Protein 2Z4S (pdb70)

B-factor: mean 66.73, std 17.97, range [21.77, 168.43]

Sequence (240 aa):
TPLNPDYTFENFVVGPGNSFAYHAALEVAKHPGRYNPLFIYGGVGLGKTHLLQSIGNYVVQNEPDLRVMYITSEKFLNDLVDSMKEGKLNEFREKYRKKVDILLIDDVQFLIGKTGVQTELFHTFNELHDSGKQIVICSDREPQKLSEFQDRLVSRFQMGLVAKLEPPDEETRKSIARKMLEIEHGELPEEVLNFVAENVDDNLRRLRGAIIKLLVYKETTGKEVDLKEAILLLKDFIKP

Organism: Thermotoga maritima (strain ATCC 43589 / DSM 3109 / JCM 10099 / NBRC 100826 / MSB8) (NCBI:txid243274)

CATH classification: 3.40.50.300 (+1 more: 1.10.8.60)

Foldseek 3Di:
DPFDPCLALVLDQDDPQCNVVSVVLVVCLVPVLPWAEAEEAAAPFFCQSSSLSNSVVSNCVVVVVFAAEEEELVVLVVVVVCCVVVVNVPVVLCVLAVRHQEYEYEANLVCAVVVVSLVVVLVSSVRSNVVSRYYYYYHNDQLVPRHRHDVSSSVSNPRTHYHYGYFHDLVSLLVSLVSLCVVVVHDADPVQSSVLSPQLRDHVVVSSVLVVQLSVVVVVVVDHADNVRSCVSCVVRRPD

Solvent-accessible surface area: 12119 Å² total; per-residue (Å²): 118,126,20,52,106,47,61,24,8,126,32,22,34,62,10,116,18,13,34,126,0,38,96,4,0,30,65,0,2,106,68,40,28,138,78,17,0,0,0,0,37,5,36,94,15,16,13,14,45,34,0,0,13,0,0,0,35,53,0,61,152,74,69,102,138,63,125,14,35,47,14,44,0,73,97,2,31,71,29,22,80,67,7,158,170,128,52,63,53,97,123,8,100,79,70,0,22,145,113,1,26,1,2,0,0,2,56,0,38,77,0,56,32,94,73,56,10,0,51,14,3,22,82,0,2,39,87,2,60,132,70,50,43,1,0,0,0,0,0,56,118,63,4,112,116,12,64,120,22,35,122,94,0,12,49,55,1,77,79,28,49,52,1,98,2,86,83,25,71,71,136,11,23,29,35,18,0,123,51,25,17,98,45,53,166,28,104,14,25,146,106,1,16,53,47,0,0,67,52,1,84,69,16,35,149,49,0,106,22,0,0,47,76,0,28,93,54,44,131,120,42,76,106,62,1,68,75,167,36,0,63,114,39,0,121,105,36,61,183,114

Structure (mmCIF, N/CA/C/O backbone):
data_2Z4S
#
_entry.id   2Z4S
#
_cell.length_a   221.817
_cell.length_b   221.817
_cell.length_c   55.602
_cell.angle_alpha   90.00
_cell.angle_beta   90.00
_cell.angle_gamma   120.00
#
_symmetry.space_group_name_H-M   'H 3 2'
#
loop_
_entity.id
_entity.type
_entity.pdbx_description
1 polymer 'Chromosomal replication initiator protein dnaA'
2 non-polymer 'MAGNESIUM ION'
3 non-polymer "ADENOSINE-5'-DIPHOSPHATE"
#
loop_
_atom_site.group_PDB
_atom_site.id
_atom_site.type_symbol
_atom_site.label_atom_id
_atom_site.label_alt_id
_atom_site.label_comp_id
_atom_site.label_asym_id
_atom_site.label_entity_id
_atom_site.label_seq_id
_atom_site.pdbx_PDB_ins_code
_atom_site.Cartn_x
_atom_site.Cartn_y
_atom_site.Cartn_z
_atom_site.occupancy
_atom_site.B_iso_or_equiv
_atom_site.auth_seq_id
_atom_site.auth_comp_id
_atom_site.auth_asym_id
_atom_site.auth_atom_id
_atom_site.pdbx_PDB_model_num
ATOM 1 N N . THR A 1 96 ? -37.907 -21.192 37.133 1.00 168.43 96 THR A N 1
ATOM 2 C CA . THR A 1 96 ? -38.959 -20.956 36.092 1.00 167.78 96 THR A CA 1
ATOM 3 C C . THR A 1 96 ? -38.814 -19.553 35.464 1.00 166.72 96 THR A C 1
ATOM 4 O O . THR A 1 96 ? -39.497 -18.599 35.870 1.00 167.63 96 THR A O 1
ATOM 8 N N . PRO A 1 97 ? -37.903 -19.402 34.480 1.00 99.91 97 PRO A N 1
ATOM 9 C CA . PRO A 1 97 ? -37.741 -18.085 33.857 1.00 96.18 97 PRO A CA 1
ATOM 10 C C . PRO A 1 97 ? -38.470 -18.012 32.511 1.00 93.07 97 PRO A C 1
ATOM 11 O O . PRO A 1 97 ? -37.835 -17.844 31.470 1.00 93.69 97 PRO A O 1
ATOM 15 N N . LEU A 1 98 ? -39.795 -18.149 32.530 1.00 60.83 98 LEU A N 1
ATOM 16 C CA . LEU A 1 98 ? -40.583 -18.092 31.299 1.00 56.35 98 LEU A CA 1
ATOM 17 C C . LEU A 1 98 ? -40.732 -16.649 30.837 1.00 55.11 98 LEU A C 1
ATOM 18 O O . LEU A 1 98 ? -40.669 -15.728 31.644 1.00 54.80 98 LEU A O 1
ATOM 23 N N . ASN A 1 99 ? -40.932 -16.449 29.540 1.00 62.02 99 ASN A N 1
ATOM 24 C CA . ASN A 1 99 ? -41.085 -15.097 29.002 1.00 62.12 99 ASN A CA 1
ATOM 25 C C . ASN A 1 99 ? -42.534 -14.599 29.050 1.00 61.92 99 ASN A C 1
ATOM 26 O O . ASN A 1 99 ? -43.417 -15.137 28.377 1.00 61.14 99 ASN A O 1
ATOM 31 N N . PRO A 1 100 ? -42.786 -13.545 29.840 1.00 71.75 100 PRO A N 1
ATOM 32 C CA . PRO A 1 100 ? -44.100 -12.916 30.029 1.00 70.64 100 PRO A CA 1
ATOM 33 C C . PRO A 1 100 ? -44.884 -12.665 28.738 1.00 69.63 100 PRO A C 1
ATOM 34 O O . PRO A 1 100 ? -46.106 -12.780 28.724 1.00 70.28 100 PRO A O 1
ATOM 38 N N . ASP A 1 101 ? -44.196 -12.320 27.657 1.00 54.33 101 ASP A N 1
ATOM 39 C CA . ASP A 1 101 ? -44.892 -12.079 26.405 1.00 53.24 101 ASP A CA 1
ATOM 40 C C . ASP A 1 101 ? -45.549 -13.341 25.870 1.00 52.36 101 ASP A C 1
ATOM 41 O O . ASP A 1 101 ? -46.655 -13.297 25.344 1.00 51.63 101 ASP A O 1
ATOM 46 N N . TYR A 1 102 ? -44.855 -14.467 26.003 1.00 56.43 102 TYR A N 1
ATOM 47 C C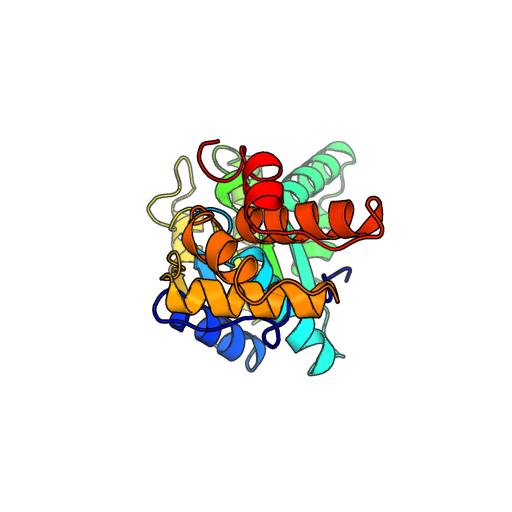A . TYR A 1 102 ? -45.357 -15.748 25.522 1.00 54.31 102 TYR A CA 1
ATOM 48 C C . TYR A 1 102 ? -46.523 -16.289 26.323 1.00 53.95 102 TYR A C 1
ATOM 49 O O . TYR A 1 102 ? -46.359 -17.120 27.214 1.00 54.56 102 TYR A O 1
ATOM 58 N N . THR A 1 103 ? -47.712 -15.803 26.005 1.00 46.73 103 THR A N 1
ATOM 59 C CA . THR A 1 103 ? -48.913 -16.254 26.678 1.00 45.95 103 THR A CA 1
ATOM 60 C C . THR A 1 103 ? -49.927 -16.498 25.584 1.00 46.61 103 THR A C 1
ATOM 61 O O . THR A 1 103 ? -49.736 -16.046 24.455 1.00 45.31 103 THR A O 1
ATOM 65 N N . PHE A 1 104 ? -50.990 -17.227 25.908 1.00 55.66 104 PHE A N 1
ATOM 66 C CA . PHE A 1 104 ? -52.030 -17.493 24.926 1.00 57.03 104 PHE A CA 1
ATOM 67 C C . PHE A 1 104 ? -52.696 -16.161 24.561 1.00 57.40 104 PHE A C 1
ATOM 68 O O . PHE A 1 104 ? -53.083 -15.928 23.407 1.00 55.71 104 PHE A O 1
ATOM 76 N N . GLU A 1 105 ? -52.807 -15.284 25.553 1.00 60.22 105 GLU A N 1
ATOM 77 C CA . GLU A 1 105 ? -53.417 -13.984 25.344 1.00 61.36 105 GLU A CA 1
ATOM 78 C C . GLU A 1 105 ? -52.712 -13.139 24.282 1.00 60.42 105 GLU A C 1
ATOM 79 O O . GLU A 1 105 ? -53.354 -12.333 23.613 1.00 61.59 105 GLU A O 1
ATOM 85 N N . ASN A 1 106 ? -51.402 -13.300 24.117 1.00 48.58 106 ASN A N 1
ATOM 86 C CA . ASN A 1 106 ? -50.712 -12.511 23.106 1.00 45.73 106 ASN A CA 1
ATOM 87 C C . ASN A 1 106 ? -50.572 -13.287 21.818 1.00 44.07 106 ASN A C 1
ATOM 88 O O . ASN A 1 106 ? -49.801 -12.916 20.930 1.00 42.90 106 ASN A O 1
ATOM 93 N N . PHE A 1 107 ? -51.333 -14.368 21.713 1.00 44.71 107 PHE A N 1
ATOM 94 C CA . PHE A 1 107 ? -51.272 -15.187 20.523 1.00 43.93 107 PHE A CA 1
ATOM 95 C C . PHE A 1 107 ? -52.516 -14.976 19.689 1.00 43.66 107 PHE A C 1
ATOM 96 O O . PHE A 1 107 ? -53.621 -15.319 20.087 1.00 43.19 107 PHE A O 1
ATOM 104 N N . VAL A 1 108 ? -52.311 -14.385 18.527 1.00 54.21 108 VAL A N 1
ATOM 105 C CA . VAL A 1 108 ? -53.371 -14.120 17.576 1.00 54.42 108 VAL A CA 1
ATOM 106 C C . VAL A 1 108 ? -53.633 -15.406 16.788 1.00 55.13 108 VAL A C 1
ATOM 107 O O . VAL A 1 108 ? -52.715 -15.969 16.188 1.00 55.24 108 VAL A O 1
ATOM 111 N N . VAL A 1 109 ? -54.878 -15.873 16.785 1.00 49.83 109 VAL A N 1
ATOM 112 C CA . VAL A 1 109 ? -55.214 -17.091 16.052 1.00 49.37 109 VAL A CA 1
ATOM 113 C C . VAL A 1 109 ? -55.572 -16.826 14.589 1.00 50.11 109 VAL A C 1
ATOM 114 O O . VAL A 1 109 ? -55.990 -15.732 14.226 1.00 50.14 109 VAL A O 1
ATOM 118 N N . GLY A 1 110 ? -55.385 -17.840 13.755 1.00 51.37 110 GLY A N 1
ATOM 119 C CA . GLY A 1 110 ? -55.671 -17.717 12.341 1.00 52.40 110 GLY A CA 1
ATOM 120 C C . GLY A 1 110 ? -55.691 -19.097 11.721 1.00 54.28 110 GLY A C 1
ATOM 121 O O . GLY A 1 110 ? -55.255 -20.064 12.349 1.00 54.27 110 GLY A O 1
ATOM 122 N N . PRO A 1 111 ? -56.179 -19.229 10.484 1.00 65.39 111 PRO A N 1
ATOM 123 C CA . PRO A 1 111 ? -56.226 -20.548 9.844 1.00 66.11 111 PRO A CA 1
ATOM 124 C C . PRO A 1 111 ? -54.940 -21.367 9.969 1.00 66.45 111 PRO A C 1
ATOM 125 O O . PRO A 1 111 ? -54.986 -22.571 10.231 1.00 67.54 111 PRO A O 1
ATOM 129 N N . GLY A 1 112 ? -53.798 -20.703 9.811 1.00 59.24 112 GLY A N 1
ATOM 130 C CA . GLY A 1 112 ? -52.519 -21.387 9.874 1.00 58.18 112 GLY A CA 1
ATOM 131 C C . GLY A 1 112 ? -51.953 -21.793 11.226 1.00 57.83 112 GLY A C 1
ATOM 132 O O . GLY A 1 112 ? -50.997 -22.563 11.269 1.00 57.30 112 GLY A O 1
ATOM 133 N N . ASN A 1 113 ? -52.501 -21.294 12.330 1.00 49.48 113 ASN A N 1
ATOM 134 C CA . ASN A 1 113 ? -51.962 -21.679 13.625 1.00 48.66 113 ASN A CA 1
ATOM 135 C C . ASN A 1 113 ? -53.020 -21.984 14.663 1.00 49.00 113 ASN A C 1
ATOM 136 O O . ASN A 1 113 ? -52.707 -22.112 15.838 1.00 49.54 113 ASN A O 1
ATOM 141 N N . SER A 1 114 ? -54.273 -22.099 14.237 1.00 55.37 114 SER A N 1
ATOM 142 C CA . SER A 1 114 ? -55.364 -22.380 15.164 1.00 53.91 114 SER A CA 1
ATOM 143 C C . SER A 1 114 ? -55.275 -23.735 15.863 1.00 52.01 114 SER A C 1
ATOM 144 O O . SER A 1 114 ? -55.273 -23.804 17.094 1.00 50.30 114 SER A O 1
ATOM 147 N N . PHE A 1 115 ? -55.203 -24.814 15.092 1.00 47.09 115 PHE A N 1
ATOM 148 C CA . PHE A 1 115 ? -55.153 -26.120 15.717 1.00 47.30 115 PHE A CA 1
ATOM 149 C C . PHE A 1 115 ? -54.024 -26.209 16.712 1.00 48.50 115 PHE A C 1
ATOM 150 O O . PHE A 1 115 ? -54.207 -26.721 17.823 1.00 48.36 115 PHE A O 1
ATOM 158 N N . ALA A 1 116 ? -52.856 -25.707 16.318 1.00 49.08 116 ALA A N 1
ATOM 159 C CA . ALA A 1 116 ? -51.699 -25.718 17.200 1.00 48.84 116 ALA A CA 1
ATOM 160 C C . ALA A 1 116 ? -52.078 -24.997 18.492 1.00 49.19 116 ALA A C 1
ATOM 161 O O . ALA A 1 116 ? -51.909 -25.518 19.602 1.00 48.91 116 ALA A O 1
ATOM 163 N N . TYR A 1 117 ? -52.614 -23.795 18.328 1.00 53.61 117 TYR A N 1
ATOM 164 C CA . TYR A 1 117 ? -53.041 -22.966 19.447 1.00 54.23 117 TYR A CA 1
ATOM 165 C C . TYR A 1 117 ? -53.967 -23.710 20.417 1.00 55.75 117 TYR A C 1
ATOM 166 O O . TYR A 1 117 ? -53.778 -23.662 21.634 1.00 55.73 117 TYR A O 1
ATOM 175 N N . HIS A 1 118 ? -54.968 -24.397 19.876 1.00 56.91 118 HIS A N 1
ATOM 176 C CA . HIS A 1 118 ? -55.915 -25.106 20.720 1.00 57.87 118 HIS A CA 1
ATOM 177 C C . HIS A 1 118 ? -55.313 -26.322 21.385 1.00 57.88 118 HIS A C 1
ATOM 178 O O . HIS A 1 118 ? -55.616 -26.610 22.549 1.00 57.86 118 HIS A O 1
ATOM 185 N N . ALA A 1 119 ? -54.465 -27.037 20.650 1.00 52.17 119 ALA A N 1
ATOM 186 C CA . ALA A 1 119 ? -53.808 -28.212 21.203 1.00 51.24 119 ALA A CA 1
ATOM 187 C C . ALA A 1 119 ? -53.078 -27.745 22.451 1.00 50.79 119 ALA A C 1
ATOM 188 O O . ALA A 1 119 ? -53.243 -28.295 23.543 1.00 49.86 119 ALA A O 1
ATOM 190 N N . ALA A 1 120 ? -52.288 -26.695 22.274 1.00 52.94 120 ALA A N 1
ATOM 191 C CA . ALA A 1 120 ? -51.518 -26.112 23.356 1.00 53.27 120 ALA A CA 1
ATOM 192 C C . ALA A 1 120 ? -52.392 -25.701 24.549 1.00 52.99 120 ALA A C 1
ATOM 193 O O . ALA A 1 120 ? -52.095 -26.045 25.698 1.00 51.70 120 ALA A O 1
ATOM 195 N N . LEU A 1 121 ? -53.474 -24.973 24.264 1.00 51.14 121 LEU A N 1
ATOM 196 C CA . LEU A 1 121 ? -54.392 -24.495 25.305 1.00 50.11 121 LEU A CA 1
ATOM 197 C C . LEU A 1 121 ? -55.087 -25.664 25.975 1.00 50.45 121 LEU A C 1
ATOM 198 O O . LEU A 1 121 ? -55.228 -25.696 27.196 1.00 49.03 121 LEU A O 1
ATOM 203 N N . GLU A 1 122 ? -55.508 -26.629 25.165 1.00 51.42 122 GLU A N 1
ATOM 204 C CA . GLU A 1 122 ? -56.177 -27.807 25.684 1.00 52.55 122 GLU A CA 1
ATOM 205 C C . GLU A 1 122 ? -55.239 -28.543 26.646 1.00 52.45 122 GLU A C 1
ATOM 206 O O . GLU A 1 122 ? -55.619 -28.878 27.778 1.00 51.22 122 GLU A O 1
ATOM 212 N N . VAL A 1 123 ? -54.008 -28.776 26.196 1.00 54.37 123 VAL A N 1
ATOM 213 C CA . VAL A 1 123 ? -53.011 -29.463 27.015 1.00 53.93 123 VAL A CA 1
ATOM 214 C C . VAL A 1 123 ? -52.685 -28.685 28.288 1.00 55.08 123 VAL A C 1
ATOM 215 O O . VAL A 1 123 ? -52.450 -29.280 29.340 1.00 54.93 123 VAL A O 1
ATOM 219 N N . ALA A 1 124 ? -52.681 -27.358 28.194 1.00 44.36 124 ALA A N 1
ATOM 220 C CA . ALA A 1 124 ? -52.372 -26.519 29.345 1.00 46.74 124 ALA A CA 1
ATOM 221 C C . ALA A 1 124 ? -53.483 -26.537 30.371 1.00 48.59 124 ALA A C 1
ATOM 222 O O . ALA A 1 124 ? -53.250 -26.315 31.554 1.00 48.81 124 ALA A O 1
ATOM 224 N N . LYS A 1 125 ? -54.698 -26.795 29.911 1.00 64.40 125 LYS A N 1
ATOM 225 C CA . LYS A 1 125 ? -55.846 -26.838 30.802 1.00 67.84 125 LYS A CA 1
ATOM 226 C C . LYS A 1 125 ? -55.971 -28.216 31.435 1.00 68.71 125 LYS A C 1
ATOM 227 O O . LYS A 1 125 ? -56.504 -28.369 32.536 1.00 68.89 125 LYS A O 1
ATOM 233 N N . HIS A 1 126 ? -55.462 -29.218 30.730 1.00 78.93 126 HIS A N 1
ATOM 234 C CA . HIS A 1 126 ? -55.496 -30.587 31.220 1.00 79.35 126 HIS A CA 1
ATOM 235 C C . HIS A 1 126 ? -54.118 -31.236 31.107 1.00 78.50 126 HIS A C 1
ATOM 236 O O . HIS A 1 126 ? -53.913 -32.147 30.298 1.00 79.20 126 HIS A O 1
ATOM 243 N N . PRO A 1 127 ? -53.147 -30.767 31.905 1.00 62.41 127 PRO A N 1
ATOM 244 C CA . PRO A 1 127 ? -51.831 -31.394 31.796 1.00 60.94 127 PRO A CA 1
ATOM 245 C C . PRO A 1 127 ? -51.932 -32.891 32.107 1.00 59.66 127 PRO A C 1
ATOM 246 O O . PRO A 1 127 ? -52.371 -33.295 33.184 1.00 58.72 127 PRO A O 1
ATOM 250 N N . GLY A 1 128 ? -51.557 -33.713 31.138 1.00 54.29 128 GLY A N 1
ATOM 251 C CA . GLY A 1 128 ? -51.627 -35.144 31.349 1.00 53.57 128 GLY A CA 1
ATOM 252 C C . GLY A 1 128 ? -52.619 -35.864 30.460 1.00 52.67 128 GLY A C 1
ATOM 253 O O . GLY A 1 128 ? -52.379 -37.003 30.069 1.00 52.29 128 GLY A O 1
ATOM 254 N N . ARG A 1 129 ? -53.728 -35.207 30.135 1.00 65.18 129 ARG A N 1
ATOM 255 C CA . ARG A 1 129 ? -54.759 -35.808 29.291 1.00 63.89 129 ARG A CA 1
ATOM 256 C C . ARG A 1 129 ? -54.283 -36.175 27.888 1.00 63.47 129 ARG A C 1
ATOM 257 O O . ARG A 1 129 ? -54.864 -37.046 27.246 1.00 64.58 129 ARG A O 1
ATOM 265 N N . TYR A 1 130 ? -53.241 -35.513 27.401 1.00 54.54 130 TYR A N 1
ATOM 266 C CA . TYR A 1 130 ? -52.734 -35.831 26.076 1.00 55.19 130 TYR A CA 1
ATOM 267 C C . TYR A 1 130 ? -51.215 -35.770 26.090 1.00 56.55 130 TYR A C 1
ATOM 268 O O . TYR A 1 130 ? -50.629 -34.733 25.777 1.00 58.49 130 TYR A O 1
ATOM 277 N N . ASN A 1 131 ? -50.579 -36.884 26.447 1.00 51.63 131 ASN A N 1
ATOM 278 C CA . ASN A 1 131 ? -49.126 -36.935 26.515 1.00 51.70 131 ASN A CA 1
ATOM 279 C C . ASN A 1 131 ? -48.490 -37.748 25.406 1.00 51.72 131 ASN A C 1
ATOM 280 O O . ASN A 1 131 ? -48.750 -38.935 25.269 1.00 53.64 131 ASN A O 1
ATOM 285 N N . PRO A 1 132 ? -47.612 -37.129 24.617 1.00 52.93 132 PRO A N 1
ATOM 286 C CA . PRO A 1 132 ? -47.207 -35.733 24.730 1.00 52.91 132 PRO A CA 1
ATOM 287 C C . PRO A 1 132 ? -47.777 -34.885 23.591 1.00 53.52 132 PRO A C 1
ATOM 288 O O . PRO A 1 132 ? -48.523 -35.360 22.738 1.00 53.45 132 PRO A O 1
ATOM 292 N N . LEU A 1 133 ? -47.396 -33.619 23.583 1.00 66.83 133 LEU A N 1
ATOM 293 C CA . LEU A 1 133 ? -47.812 -32.704 22.537 1.00 65.89 133 LEU A CA 1
ATOM 294 C C . LEU A 1 133 ? -46.540 -32.440 21.748 1.00 64.86 133 LEU A C 1
ATOM 295 O O . LEU A 1 133 ? -45.490 -32.154 22.330 1.00 63.85 133 LEU A O 1
ATOM 300 N N . PHE A 1 134 ? -46.625 -32.558 20.431 1.00 58.01 134 PHE A N 1
ATOM 301 C CA . PHE A 1 134 ? -45.467 -32.325 19.591 1.00 56.63 134 PHE A CA 1
ATOM 302 C C . PHE A 1 134 ? -45.821 -31.300 18.549 1.00 56.30 134 PHE A C 1
ATOM 303 O O . PHE A 1 134 ? -46.422 -31.629 17.539 1.00 56.94 134 PHE A O 1
ATOM 311 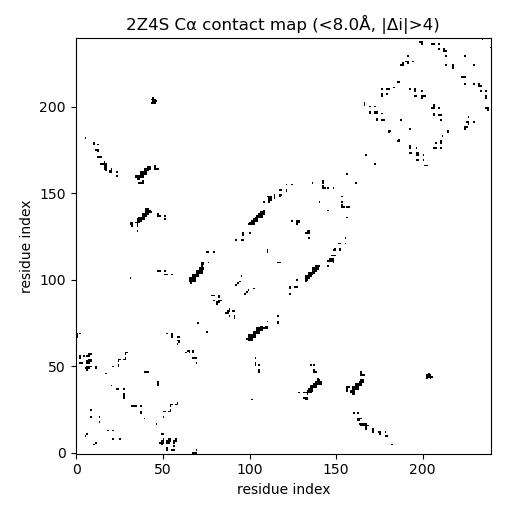N N . ILE A 1 135 ? -45.445 -30.054 18.803 1.00 51.29 135 ILE A N 1
ATOM 312 C CA . ILE A 1 135 ? -45.715 -28.971 17.878 1.00 50.60 135 ILE A CA 1
ATOM 313 C C . ILE A 1 135 ? -44.530 -28.798 16.937 1.00 49.43 135 ILE A C 1
ATOM 314 O O . ILE A 1 135 ? -43.385 -28.902 17.354 1.00 50.66 135 ILE A O 1
ATOM 319 N N . TYR A 1 136 ? -44.795 -28.531 15.669 1.00 51.36 136 TYR A N 1
ATOM 320 C CA . TYR A 1 136 ? -43.704 -28.352 14.723 1.00 50.49 136 TYR A CA 1
ATOM 321 C C . TYR A 1 136 ? -44.077 -27.360 13.622 1.00 49.85 136 TYR A C 1
ATOM 322 O O . TYR A 1 136 ? -45.252 -27.224 13.268 1.00 49.96 136 TYR A O 1
ATOM 331 N N . GLY A 1 137 ? -43.068 -26.679 13.086 1.00 39.50 137 GLY A N 1
ATOM 332 C CA . GLY A 1 137 ? -43.284 -25.715 12.026 1.00 36.05 137 GLY A CA 1
ATOM 333 C C . GLY A 1 137 ? -42.003 -24.955 11.757 1.00 35.60 137 GLY A C 1
ATOM 334 O O . GLY A 1 137 ? -41.079 -24.994 12.574 1.00 34.70 137 GLY A O 1
ATOM 335 N N . GLY A 1 138 ? -41.950 -24.260 10.622 1.00 33.60 138 GLY A N 1
ATOM 336 C CA . GLY A 1 138 ? -40.767 -23.502 10.250 1.00 32.96 138 GLY A CA 1
ATOM 337 C C . GLY A 1 138 ? -40.353 -22.473 11.277 1.00 33.95 138 GLY A C 1
ATOM 338 O O . GLY A 1 138 ? -40.927 -22.392 12.352 1.00 34.12 138 GLY A O 1
ATOM 339 N N . VAL A 1 139 ? -39.348 -21.673 10.952 1.00 45.45 139 VAL A N 1
ATOM 340 C CA . VAL A 1 139 ? -38.874 -20.652 11.890 1.00 45.00 139 VAL A CA 1
ATOM 341 C C . VAL A 1 139 ? -39.880 -19.519 12.063 1.00 46.99 139 VAL A C 1
ATOM 342 O O . VAL A 1 139 ? -40.677 -19.221 11.160 1.00 46.11 139 VAL A O 1
ATOM 346 N N . GLY A 1 140 ? -39.823 -18.894 13.233 1.00 51.30 140 GLY A N 1
ATOM 347 C CA . GLY A 1 140 ? -40.719 -17.803 13.536 1.00 53.21 140 GLY A CA 1
ATOM 348 C C . GLY A 1 140 ? -42.171 -18.062 13.179 1.00 54.04 140 GLY A C 1
ATOM 349 O O . GLY A 1 140 ? -42.721 -17.366 12.332 1.00 56.13 140 GLY A O 1
ATOM 350 N N . LEU A 1 141 ? -42.798 -19.050 13.809 1.00 40.04 141 LEU A N 1
ATOM 351 C CA . LEU A 1 141 ? -44.185 -19.329 13.523 1.00 38.73 141 LEU A CA 1
ATOM 352 C C . LEU A 1 141 ? -44.977 -19.603 14.778 1.00 39.62 141 LEU A C 1
ATOM 353 O O . LEU A 1 141 ? -46.119 -20.050 14.702 1.00 40.99 141 LEU A O 1
ATOM 358 N N . GLY A 1 142 ? -44.378 -19.370 15.935 1.00 44.05 142 GLY A N 1
ATOM 359 C CA . GLY A 1 142 ? -45.119 -19.582 17.163 1.00 45.64 142 GLY A CA 1
ATOM 360 C C . GLY A 1 142 ? -44.737 -20.724 18.085 1.00 46.41 142 GLY A C 1
ATOM 361 O O . GLY A 1 142 ? -45.270 -20.815 19.197 1.00 46.83 142 GLY A O 1
ATOM 362 N N . LYS A 1 143 ? -43.815 -21.583 17.652 1.00 43.62 143 LYS A N 1
ATOM 363 C CA . LYS A 1 143 ? -43.391 -22.726 18.463 1.00 42.38 143 LYS A CA 1
ATOM 364 C C . LYS A 1 143 ? -42.945 -22.359 19.880 1.00 42.61 143 LYS A C 1
ATOM 365 O O . LYS A 1 143 ? -43.493 -22.855 20.861 1.00 40.66 143 LYS A O 1
ATOM 371 N N . THR A 1 144 ? -41.951 -21.494 20.000 1.00 53.61 144 THR A N 1
ATOM 372 C CA . THR A 1 144 ? -41.487 -21.133 21.332 1.00 55.31 144 THR A CA 1
AT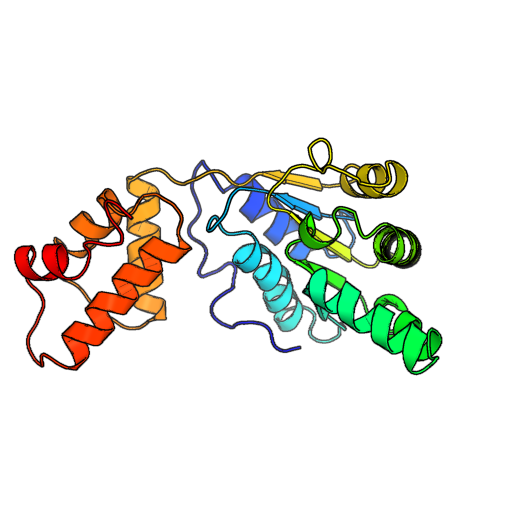OM 373 C C . THR A 1 144 ? -42.599 -20.462 22.113 1.00 56.84 144 THR A C 1
ATOM 374 O O . THR A 1 144 ? -42.858 -20.787 23.271 1.00 56.40 144 THR A O 1
ATOM 378 N N . HIS A 1 145 ? -43.257 -19.521 21.451 1.00 53.76 145 HIS A N 1
ATOM 379 C CA . HIS A 1 145 ? -44.318 -18.762 22.064 1.00 54.43 145 HIS A CA 1
ATOM 380 C C . HIS A 1 145 ? -45.452 -19.640 22.563 1.00 53.69 145 HIS A C 1
ATO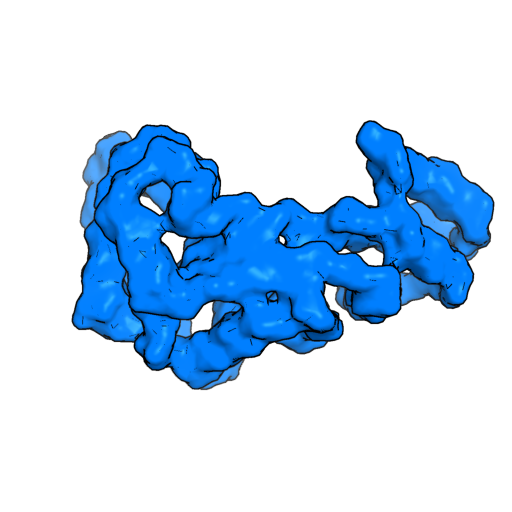M 381 O O . HIS A 1 145 ? -45.948 -19.452 23.674 1.00 54.22 145 HIS A O 1
ATOM 388 N N . LEU A 1 146 ? -45.857 -20.603 21.749 1.00 40.18 146 LEU A N 1
ATOM 389 C CA . LEU A 1 146 ? -46.941 -21.498 22.125 1.00 39.19 146 LEU A CA 1
ATOM 390 C C . LEU A 1 146 ? -46.488 -22.368 23.293 1.00 38.93 146 LEU A C 1
ATOM 391 O O . LEU A 1 146 ? -47.184 -22.520 24.292 1.00 37.95 146 LEU A O 1
ATOM 396 N N . LEU A 1 147 ? -45.292 -22.920 23.165 1.00 49.10 147 LEU A N 1
ATOM 397 C CA . LEU A 1 147 ? -44.728 -23.789 24.182 1.00 48.73 147 LEU A CA 1
ATOM 398 C C . LEU A 1 147 ? -44.645 -23.125 25.555 1.00 49.34 147 LEU A C 1
ATOM 399 O O . LEU A 1 147 ? -45.001 -23.728 26.565 1.00 49.22 147 LEU A O 1
ATOM 404 N N . GLN A 1 148 ? -44.184 -21.884 25.603 1.00 50.75 148 GLN A N 1
ATOM 405 C CA . GLN A 1 148 ? -44.075 -21.206 26.887 1.00 52.35 148 GLN A CA 1
ATOM 406 C C . GLN A 1 148 ? -45.425 -20.755 27.427 1.00 53.04 148 GLN A C 1
ATOM 407 O O . GLN A 1 148 ? -45.589 -20.578 28.634 1.00 54.11 148 GLN A O 1
ATOM 413 N N . SER A 1 149 ? -46.401 -20.580 26.546 1.00 54.73 149 SER A N 1
ATOM 414 C CA . SER A 1 149 ? -47.714 -20.184 27.020 1.00 55.00 149 SER A CA 1
ATOM 415 C C . SER A 1 149 ? -48.196 -21.322 27.914 1.00 54.84 149 SER A C 1
ATOM 416 O O . SER A 1 149 ? -48.608 -21.090 29.051 1.00 54.98 149 SER A O 1
ATOM 419 N N . ILE A 1 150 ? -48.121 -22.555 27.411 1.00 50.46 150 ILE A N 1
ATOM 420 C CA . ILE A 1 150 ? -48.515 -23.719 28.206 1.00 49.16 150 ILE A CA 1
ATOM 421 C C . ILE A 1 150 ? -47.852 -23.550 29.574 1.00 50.72 150 ILE A C 1
ATOM 422 O O . ILE A 1 150 ? -48.468 -23.773 30.611 1.00 51.21 150 ILE A O 1
ATOM 427 N N . GLY A 1 151 ? -46.588 -23.140 29.557 1.00 48.97 151 GLY A N 1
ATOM 428 C CA . GLY A 1 151 ? -45.855 -22.951 30.789 1.00 49.46 151 GLY A CA 1
ATOM 429 C C . GLY A 1 151 ? -46.540 -21.934 31.660 1.00 50.29 151 GLY A C 1
ATOM 430 O O . GLY A 1 151 ? -47.047 -22.257 32.731 1.00 50.61 151 GLY A O 1
ATOM 431 N N . ASN A 1 152 ? -46.576 -20.700 31.181 1.00 55.39 152 ASN A N 1
ATOM 432 C CA . ASN A 1 152 ? -47.195 -19.612 31.930 1.00 56.97 152 ASN A CA 1
ATOM 433 C C . ASN A 1 152 ? -48.623 -19.870 32.371 1.00 56.94 152 ASN A C 1
ATOM 434 O O . ASN A 1 152 ? -48.994 -19.581 33.508 1.00 57.10 152 ASN A O 1
ATOM 439 N N . TYR A 1 153 ? -49.428 -20.409 31.470 1.00 51.58 153 TYR A N 1
ATOM 440 C CA . TYR A 1 153 ? -50.803 -20.685 31.801 1.00 52.62 153 TYR A CA 1
ATOM 441 C C . TYR A 1 153 ? -50.871 -21.628 32.975 1.00 53.52 153 TYR A C 1
ATOM 442 O O . TYR A 1 153 ? -51.701 -21.449 33.854 1.00 54.73 153 TYR A O 1
ATOM 451 N N . VAL A 1 154 ? -50.000 -22.632 32.995 1.00 53.23 154 VAL A N 1
ATOM 452 C CA . VAL A 1 154 ? -50.032 -23.605 34.078 1.00 53.68 154 VAL A CA 1
ATOM 453 C C . VAL A 1 154 ? -49.495 -23.044 35.358 1.00 54.46 154 VAL A C 1
ATOM 454 O O . VAL A 1 154 ? -49.869 -23.496 36.430 1.00 54.04 154 VAL A O 1
ATOM 458 N N . VAL A 1 155 ? -48.618 -22.056 35.249 1.00 59.00 155 VAL A N 1
ATOM 459 C CA . VAL A 1 155 ? -48.044 -21.442 36.439 1.00 62.15 155 VAL A CA 1
ATOM 460 C C . VAL A 1 155 ? -49.097 -20.622 37.172 1.00 65.11 155 VAL A C 1
ATOM 461 O O . VAL A 1 155 ? -49.102 -20.544 38.402 1.00 66.08 155 VAL A O 1
ATOM 465 N N . GLN A 1 156 ? -50.005 -20.025 36.412 1.00 69.38 156 GLN A N 1
ATOM 466 C CA . GLN A 1 156 ? -51.048 -19.212 37.008 1.00 72.27 156 GLN A CA 1
ATOM 467 C C . GLN A 1 156 ? -52.255 -20.008 37.508 1.00 73.06 156 GLN A C 1
ATOM 468 O O . GLN A 1 156 ? -52.936 -19.580 38.434 1.00 73.90 156 GLN A O 1
ATOM 474 N N . ASN A 1 157 ? -52.528 -21.166 36.920 1.00 73.14 157 ASN A N 1
ATOM 475 C CA . ASN A 1 157 ? -53.687 -21.937 37.349 1.00 74.16 157 ASN A CA 1
ATOM 476 C C . ASN A 1 157 ? -53.344 -23.133 38.210 1.00 75.12 157 ASN A C 1
ATOM 477 O O . ASN A 1 157 ? -54.191 -23.652 38.929 1.00 75.68 157 ASN A O 1
ATOM 482 N N . GLU A 1 158 ? -52.099 -23.572 38.141 1.00 105.18 158 GLU A N 1
ATOM 483 C CA . GLU A 1 158 ? -51.660 -24.716 38.929 1.00 105.94 158 GLU A CA 1
ATOM 484 C C . GLU A 1 158 ? -50.373 -24.325 39.631 1.00 107.05 158 GLU A C 1
ATOM 485 O O . GLU A 1 158 ? -49.392 -25.063 39.590 1.00 108.96 158 GLU A O 1
ATOM 491 N N . PRO A 1 159 ? -50.354 -23.152 40.281 1.00 79.40 159 PRO A N 1
ATOM 492 C CA . PRO A 1 159 ? -49.135 -22.726 40.970 1.00 78.92 159 PRO A CA 1
ATOM 493 C C . PRO A 1 159 ? -48.470 -23.859 41.752 1.00 78.76 159 PRO A C 1
ATOM 494 O O . PRO A 1 159 ? -47.260 -23.852 41.953 1.00 78.74 159 PRO A O 1
ATOM 498 N N . ASP A 1 160 ? -49.260 -24.838 42.185 1.00 87.06 160 ASP A N 1
ATOM 499 C CA . ASP A 1 160 ? -48.707 -25.973 42.914 1.00 86.64 160 ASP A CA 1
ATOM 500 C C . ASP A 1 160 ? -48.148 -27.031 41.955 1.00 85.36 160 ASP A C 1
ATOM 501 O O . ASP A 1 160 ? -48.465 -28.216 42.068 1.00 85.31 160 ASP A O 1
ATOM 506 N N . LEU A 1 161 ? -47.321 -26.599 41.008 1.00 73.78 161 LEU A N 1
ATOM 507 C CA . LEU A 1 161 ? -46.725 -27.522 40.051 1.00 72.39 161 LEU A CA 1
ATOM 508 C C . LEU A 1 161 ? -45.353 -27.088 39.590 1.00 72.09 161 LEU A C 1
ATOM 509 O O . LEU A 1 161 ? -45.106 -25.913 39.329 1.00 71.93 161 LEU A O 1
ATOM 514 N N . ARG A 1 162 ? -44.470 -28.072 39.487 1.00 77.69 162 ARG A N 1
ATOM 515 C CA . ARG A 1 162 ? -43.095 -27.876 39.067 1.00 75.82 162 ARG A CA 1
ATOM 516 C C . ARG A 1 162 ? -43.059 -27.875 37.533 1.00 73.60 162 ARG A C 1
ATOM 517 O O . ARG A 1 162 ? -43.024 -28.937 36.902 1.00 73.08 162 ARG A O 1
ATOM 525 N N . VAL A 1 163 ? -43.085 -26.687 36.935 1.00 55.87 163 VAL A N 1
ATOM 526 C CA . VAL A 1 163 ? -43.054 -26.584 35.481 1.00 54.55 163 VAL A CA 1
ATOM 527 C C . VAL A 1 163 ? -41.643 -26.344 34.982 1.00 53.97 163 VAL A C 1
ATOM 528 O O . VAL A 1 163 ? -40.968 -25.413 35.421 1.00 53.42 163 VAL A O 1
ATOM 532 N N . MET A 1 164 ? -41.214 -27.179 34.041 1.00 55.62 164 MET A N 1
ATOM 533 C CA . MET A 1 164 ? -39.871 -27.094 33.490 1.00 54.14 164 MET A CA 1
ATOM 534 C C . MET A 1 164 ? -39.815 -26.811 31.991 1.00 51.66 164 MET A C 1
ATOM 535 O O . MET A 1 164 ? -40.295 -27.604 31.169 1.00 49.72 164 MET A O 1
ATOM 540 N N . TYR A 1 165 ? -39.232 -25.664 31.650 1.00 51.62 165 TYR A N 1
ATOM 541 C CA . TYR A 1 165 ? -39.057 -25.259 30.260 1.00 49.43 165 TYR A CA 1
ATOM 542 C C . TYR A 1 165 ? -37.574 -25.421 30.021 1.00 48.95 165 TYR A C 1
ATOM 543 O O . TYR A 1 165 ? -36.776 -25.054 30.867 1.00 49.33 165 TYR A O 1
ATOM 552 N N . ILE A 1 166 ? -37.196 -25.960 28.875 1.00 51.79 166 ILE A N 1
ATOM 553 C CA . ILE A 1 166 ? -35.787 -26.174 28.610 1.00 52.25 166 ILE A CA 1
ATOM 554 C C . ILE A 1 166 ? -35.518 -26.182 27.125 1.00 53.55 166 ILE A C 1
ATOM 555 O O . ILE A 1 166 ? -36.435 -26.100 26.313 1.00 53.97 166 ILE A O 1
ATOM 560 N N . THR A 1 167 ? -34.249 -26.292 26.772 1.00 59.17 167 THR A N 1
ATOM 561 C CA . THR A 1 167 ? -33.874 -26.342 25.375 1.00 60.10 167 THR A CA 1
ATOM 562 C C . THR A 1 167 ? -33.154 -27.642 25.111 1.00 61.72 167 THR A C 1
ATOM 563 O O . THR A 1 167 ? -32.323 -28.067 25.910 1.00 62.52 167 THR A O 1
ATOM 567 N N . SER A 1 168 ? -33.483 -28.284 23.996 1.00 55.52 168 SER A N 1
ATOM 568 C CA . SER A 1 168 ? -32.831 -29.534 23.654 1.00 57.11 168 SER A CA 1
ATOM 569 C C . SER A 1 168 ? -31.346 -29.318 23.826 1.00 57.03 168 SER A C 1
ATOM 570 O O . SER A 1 168 ? -30.650 -30.166 24.370 1.00 56.60 168 SER A O 1
ATOM 573 N N . GLU A 1 169 ? -30.862 -28.165 23.378 1.00 65.60 169 GLU A N 1
ATOM 574 C CA . GLU A 1 169 ? -29.451 -27.863 23.530 1.00 66.12 169 GLU A CA 1
ATOM 575 C C . GLU A 1 169 ? -29.060 -27.895 25.003 1.00 66.07 169 GLU A C 1
ATOM 576 O O . GLU A 1 169 ? -28.061 -28.516 25.362 1.00 66.24 169 GLU A O 1
ATOM 582 N N . LYS A 1 170 ? -29.829 -27.229 25.863 1.00 65.11 170 LYS A N 1
ATOM 583 C CA . LYS A 1 170 ? -29.472 -27.248 27.273 1.00 63.50 170 LYS A CA 1
ATOM 584 C C . LYS A 1 170 ? -29.543 -28.666 27.797 1.00 63.45 170 LYS A C 1
ATOM 585 O O . LYS A 1 170 ? -28.786 -29.043 28.681 1.00 63.85 170 LYS A O 1
ATOM 591 N N . PHE A 1 171 ? -30.462 -29.456 27.260 1.00 65.52 171 PHE A N 1
ATOM 592 C CA . PHE A 1 171 ? -30.575 -30.832 27.698 1.00 65.82 171 PHE A CA 1
ATOM 593 C C . PHE A 1 171 ? -29.237 -31.476 27.334 1.00 66.94 171 PHE A C 1
ATOM 594 O O . PHE A 1 171 ? -28.698 -32.283 28.086 1.00 67.80 171 PHE A O 1
ATOM 602 N N . LEU A 1 172 ? -28.706 -31.095 26.174 1.00 63.54 172 LEU A N 1
ATOM 603 C CA . LEU A 1 172 ? -27.423 -31.598 25.691 1.00 63.11 172 LEU A CA 1
ATOM 604 C C . LEU A 1 172 ? -26.351 -31.124 26.672 1.00 63.70 172 LEU A C 1
ATOM 605 O O . LEU A 1 172 ? -25.787 -31.922 27.405 1.00 64.88 172 LEU A O 1
ATOM 610 N N . ASN A 1 173 ? -26.083 -29.825 26.700 1.00 56.78 173 ASN A N 1
ATOM 611 C CA . ASN A 1 173 ? -25.076 -29.289 27.603 1.00 58.55 173 ASN A CA 1
ATOM 612 C C . ASN A 1 173 ? -25.210 -29.784 29.039 1.00 58.51 173 ASN A C 1
ATOM 613 O O . ASN A 1 173 ? -24.218 -29.952 29.734 1.00 59.55 173 ASN A O 1
ATOM 618 N N . ASP A 1 174 ? -26.428 -30.021 29.495 1.00 67.28 174 ASP A N 1
ATOM 619 C CA . ASP A 1 174 ? -26.605 -30.487 30.861 1.00 67.92 174 ASP A CA 1
ATOM 620 C C . ASP A 1 174 ? -26.111 -31.912 31.051 1.00 67.27 174 ASP A C 1
ATOM 621 O O . ASP A 1 174 ? -25.513 -32.221 32.079 1.00 68.30 174 ASP A O 1
ATOM 626 N N . LEU A 1 175 ? -26.361 -32.780 30.072 1.00 68.09 175 LEU A N 1
ATOM 627 C CA . LEU A 1 175 ? -25.890 -34.163 30.152 1.00 64.92 175 LEU A CA 1
ATOM 628 C C . LEU A 1 175 ? -24.367 -34.128 30.133 1.00 65.17 175 LEU A C 1
ATOM 629 O O . LEU A 1 175 ? -23.722 -34.647 31.036 1.00 64.76 175 LEU A O 1
ATOM 634 N N . VAL A 1 176 ? -23.798 -33.511 29.102 1.00 55.91 176 VAL A N 1
ATOM 635 C CA . VAL A 1 176 ? -22.353 -33.413 28.997 1.00 57.64 176 VAL A CA 1
ATOM 636 C C . VAL A 1 176 ? -21.724 -33.158 30.362 1.00 59.73 176 VAL A C 1
ATOM 637 O O . VAL A 1 176 ? -20.930 -33.968 30.828 1.00 61.86 176 VAL A O 1
ATOM 641 N N . ASP A 1 177 ? -22.068 -32.050 31.008 1.00 51.24 177 ASP A N 1
ATOM 642 C CA . ASP A 1 177 ? -21.520 -31.776 32.330 1.00 52.91 177 ASP A CA 1
ATOM 643 C C . ASP A 1 177 ? -21.763 -32.965 33.249 1.00 52.70 177 ASP A C 1
ATOM 644 O O . ASP A 1 177 ? -20.890 -33.368 34.009 1.00 52.51 177 ASP A O 1
ATOM 649 N N . SER A 1 178 ? -22.964 -33.521 33.179 1.00 60.78 178 SER A N 1
ATOM 650 C CA . SER A 1 178 ? -23.328 -34.669 33.996 1.00 61.22 178 SER A CA 1
ATOM 651 C C . SER A 1 178 ? -22.294 -35.768 33.842 1.00 61.75 178 SER A C 1
ATOM 652 O O . SER A 1 178 ? -21.911 -36.409 34.814 1.00 62.47 178 SER A O 1
ATOM 655 N N . MET A 1 179 ? -21.854 -35.980 32.608 1.00 66.31 179 MET A N 1
ATOM 656 C CA . MET A 1 179 ? -20.867 -37.005 32.293 1.00 66.30 179 MET A CA 1
ATOM 657 C C . MET A 1 179 ? -19.498 -36.583 32.790 1.00 65.59 179 MET A C 1
ATOM 658 O O . MET A 1 179 ? -18.812 -37.342 33.472 1.00 65.19 179 MET A O 1
ATOM 663 N N . LYS A 1 180 ? -19.104 -35.367 32.434 1.00 53.34 180 LYS A N 1
ATOM 664 C CA . LYS A 1 180 ? -17.826 -34.846 32.858 1.00 52.75 180 LYS A CA 1
ATOM 665 C C . LYS A 1 180 ? -17.793 -34.817 34.377 1.00 54.04 180 LYS A C 1
ATOM 666 O O . LYS A 1 180 ? -17.161 -35.660 34.999 1.00 54.96 180 LYS A O 1
ATOM 672 N N . GLU A 1 181 ? -18.488 -33.860 34.983 1.00 62.68 181 GLU A N 1
ATOM 673 C CA . GLU A 1 181 ? -18.485 -33.744 36.439 1.00 64.20 181 GLU A CA 1
ATOM 674 C C . GLU A 1 181 ? -18.896 -35.026 37.115 1.00 63.94 181 GLU A C 1
ATOM 675 O O . GLU A 1 181 ? -18.838 -35.141 38.333 1.00 64.80 181 GLU A O 1
ATOM 681 N N . GLY A 1 182 ? -19.299 -35.998 36.311 1.00 62.19 182 GLY A N 1
ATOM 682 C CA . GLY A 1 182 ? -19.686 -37.283 36.849 1.00 62.33 182 GLY A CA 1
ATOM 683 C C . GLY A 1 182 ? -20.842 -37.229 37.816 1.00 63.35 182 GLY A C 1
ATOM 684 O O . GLY A 1 182 ? -20.683 -37.557 38.985 1.00 63.10 182 GLY A O 1
ATOM 685 N N . LYS A 1 183 ? -22.001 -36.791 37.337 1.00 82.95 183 LYS A N 1
ATOM 686 C CA . LYS A 1 183 ? -23.194 -36.748 38.176 1.00 84.38 183 LYS A CA 1
ATOM 687 C C . LYS A 1 183 ? -24.490 -36.890 37.378 1.00 83.29 183 LYS A C 1
ATOM 688 O O . LYS A 1 183 ? -25.174 -35.908 37.078 1.00 82.30 183 LYS A O 1
ATOM 694 N N . LEU A 1 184 ? -24.813 -38.142 37.067 1.00 67.76 184 LEU A N 1
ATOM 695 C CA . LEU A 1 184 ? -25.991 -38.498 36.300 1.00 67.05 184 LEU A CA 1
ATOM 696 C C . LEU A 1 184 ? -27.224 -38.387 37.176 1.00 68.53 184 LEU A C 1
ATOM 697 O O . LEU A 1 184 ? -28.312 -38.095 36.689 1.00 69.42 184 LEU A O 1
ATOM 702 N N . ASN A 1 185 ? -27.055 -38.631 38.472 1.00 66.34 185 ASN A N 1
ATOM 703 C CA . ASN A 1 185 ? -28.178 -38.550 39.395 1.00 66.73 185 ASN A CA 1
ATOM 704 C C . ASN A 1 185 ? -28.698 -37.134 39.469 1.00 66.54 185 ASN A C 1
ATOM 705 O O . ASN A 1 185 ? -29.881 -36.898 39.214 1.00 65.68 185 ASN A O 1
ATOM 710 N N . GLU A 1 186 ? -27.819 -36.194 39.818 1.00 81.04 186 GLU A N 1
ATOM 711 C CA . GLU A 1 186 ? -28.207 -34.789 39.893 1.00 81.54 186 GLU A CA 1
ATOM 712 C C . GLU A 1 186 ? -29.110 -34.483 38.692 1.00 80.71 186 GLU A C 1
ATOM 713 O O . GLU A 1 186 ? -30.157 -33.841 38.826 1.00 81.38 186 GLU A O 1
ATOM 719 N N . PHE A 1 187 ? -28.689 -34.964 37.525 1.00 67.43 187 PHE A N 1
ATOM 720 C CA . PHE A 1 187 ? -29.410 -34.773 36.275 1.00 64.98 187 PHE A CA 1
ATOM 721 C C . PHE A 1 187 ? -30.775 -35.446 36.300 1.00 65.35 187 PHE A C 1
ATOM 722 O O . PHE A 1 187 ? -31.795 -34.769 36.265 1.00 65.86 187 PHE A O 1
ATOM 730 N N . ARG A 1 188 ? -30.804 -36.773 36.364 1.00 65.28 188 ARG A N 1
ATOM 731 C CA . ARG A 1 188 ? -32.078 -37.485 36.369 1.00 65.81 188 ARG A CA 1
ATOM 732 C C . ARG A 1 188 ? -33.056 -37.009 37.436 1.00 67.06 188 ARG A C 1
ATOM 733 O O . ARG A 1 188 ? -34.273 -37.042 37.221 1.00 66.99 188 ARG A O 1
ATOM 741 N N . GLU A 1 189 ? -32.540 -36.562 38.577 1.00 88.79 189 GLU A N 1
ATOM 742 C CA . GLU A 1 189 ? -33.416 -36.051 39.624 1.00 89.78 189 GLU A CA 1
ATOM 743 C C . GLU A 1 189 ? -34.052 -34.765 39.092 1.00 88.93 189 GLU A C 1
ATOM 744 O O . GLU A 1 189 ? -35.245 -34.516 39.282 1.00 90.07 189 GLU A O 1
ATOM 750 N N . LYS A 1 190 ? -33.244 -33.967 38.400 1.00 67.87 190 LYS A N 1
ATOM 751 C CA . LYS A 1 190 ? -33.688 -32.693 37.845 1.00 65.16 190 LYS A CA 1
ATOM 752 C C . LYS A 1 190 ? -34.666 -32.767 36.676 1.00 65.50 190 LYS A C 1
ATOM 753 O O . LYS A 1 190 ? -35.611 -31.987 36.619 1.00 66.06 190 LYS A O 1
ATOM 759 N N . TYR A 1 191 ? -34.449 -33.679 35.737 1.00 66.96 191 TYR A N 1
ATOM 760 C CA . TYR A 1 191 ? -35.354 -33.754 34.602 1.00 67.13 191 TYR A CA 1
ATOM 761 C C . TYR A 1 191 ? -36.445 -34.806 34.720 1.00 69.24 191 TYR A C 1
ATOM 762 O O . TYR A 1 191 ? -37.175 -35.053 33.762 1.00 69.86 191 TYR A O 1
ATOM 771 N N . ARG A 1 192 ? -36.562 -35.422 35.891 1.00 83.62 192 ARG A N 1
ATOM 772 C CA . ARG A 1 192 ? -37.610 -36.414 36.125 1.00 86.24 192 ARG A CA 1
ATOM 773 C C . ARG A 1 192 ? -38.159 -36.147 37.519 1.00 88.19 192 ARG A C 1
ATOM 774 O O . ARG A 1 192 ? -39.058 -35.326 37.703 1.00 89.69 192 ARG A O 1
ATOM 782 N N . LYS A 1 193 ? -37.600 -36.840 38.501 1.00 82.36 193 LYS A N 1
ATOM 783 C CA . LYS A 1 193 ? -37.995 -36.690 39.894 1.00 82.59 193 LYS A CA 1
ATOM 784 C C . LYS A 1 193 ? -38.724 -35.373 40.197 1.00 82.05 193 LYS A C 1
ATOM 785 O O . LYS A 1 193 ? -39.870 -35.378 40.641 1.00 82.20 193 LYS A O 1
ATOM 791 N N . LYS A 1 194 ? -38.071 -34.248 39.928 1.00 74.11 194 LYS A N 1
ATOM 792 C CA . LYS A 1 194 ? -38.650 -32.946 40.242 1.00 73.12 194 LYS A CA 1
ATOM 793 C C . LYS A 1 194 ? -39.336 -32.144 39.121 1.00 72.62 194 LYS A C 1
ATOM 794 O O . LYS A 1 194 ? -39.102 -30.939 38.989 1.00 71.80 194 LYS A O 1
ATOM 800 N N . VAL A 1 195 ? -40.178 -32.793 38.318 1.00 80.31 195 VAL A N 1
ATOM 801 C CA . VAL A 1 195 ? -40.901 -32.084 37.257 1.00 79.07 195 VAL A CA 1
ATOM 802 C C . VAL A 1 195 ? -42.239 -32.732 37.009 1.00 77.69 195 VAL A C 1
ATOM 803 O O . VAL A 1 195 ? -42.335 -33.956 36.968 1.00 77.90 195 VAL A O 1
ATOM 807 N N . ASP A 1 196 ? -43.268 -31.908 36.833 1.00 55.99 196 ASP A N 1
ATOM 808 C CA . ASP A 1 196 ? -44.609 -32.412 36.579 1.00 53.97 196 ASP A CA 1
ATOM 809 C C . ASP A 1 196 ? -44.883 -32.241 35.107 1.00 51.79 196 ASP A C 1
ATOM 810 O O . ASP A 1 196 ? -45.489 -33.093 34.461 1.00 51.22 196 ASP A O 1
ATOM 815 N N . ILE A 1 197 ? -44.427 -31.122 34.576 1.00 67.96 197 ILE A N 1
ATOM 816 C CA . ILE A 1 197 ? -44.581 -30.872 33.164 1.00 67.29 197 ILE A CA 1
ATOM 817 C C . ILE A 1 197 ? -43.215 -30.419 32.669 1.00 67.68 197 ILE A C 1
ATOM 818 O O . ILE A 1 197 ? -42.552 -29.582 33.300 1.00 68.69 197 ILE A O 1
ATOM 823 N N . LEU A 1 198 ? -42.793 -31.010 31.553 1.00 63.81 198 LEU A N 1
ATOM 824 C CA . LEU A 1 198 ? -41.499 -30.743 30.937 1.00 60.72 198 LEU A CA 1
ATOM 825 C C . LEU A 1 198 ? -41.741 -30.226 29.515 1.00 59.27 198 LEU A C 1
ATOM 826 O O . LEU A 1 198 ? -42.362 -30.902 28.693 1.00 59.63 198 LEU A O 1
ATOM 831 N N . LEU A 1 199 ? -41.274 -29.014 29.235 1.00 49.25 199 LEU A N 1
ATOM 832 C CA . LEU A 1 199 ? -41.456 -28.424 27.914 1.00 48.73 199 LEU A CA 1
ATOM 833 C C . LEU A 1 199 ? -40.091 -28.376 27.259 1.00 48.62 199 LEU A C 1
ATOM 834 O O . LEU A 1 199 ? -39.191 -27.768 27.820 1.00 50.71 199 LEU A O 1
ATOM 839 N N . ILE A 1 200 ? -39.916 -28.998 26.093 1.00 41.90 200 ILE A N 1
ATOM 840 C CA . ILE A 1 200 ? -38.602 -28.982 25.434 1.00 42.38 200 ILE A CA 1
ATOM 841 C C . ILE A 1 200 ? -38.660 -28.281 24.092 1.00 42.61 200 ILE A C 1
ATOM 842 O O . ILE A 1 200 ? -39.379 -28.721 23.195 1.00 42.88 200 ILE A O 1
ATOM 847 N N . ASP A 1 201 ? -37.876 -27.218 23.939 1.00 51.66 201 ASP A N 1
ATOM 848 C CA . ASP A 1 201 ? -37.881 -26.444 22.698 1.00 52.65 201 ASP A CA 1
ATOM 849 C C . ASP A 1 201 ? -36.828 -26.907 21.701 1.00 53.24 201 ASP A C 1
ATOM 850 O O . ASP A 1 201 ? -35.874 -27.586 22.065 1.00 54.18 201 ASP A O 1
ATOM 855 N N . ASP A 1 202 ? -37.017 -26.518 20.444 1.00 59.62 202 ASP A N 1
ATOM 856 C CA . ASP A 1 202 ? -36.120 -26.857 19.346 1.00 59.11 202 ASP A CA 1
ATOM 857 C C . ASP A 1 202 ? -35.408 -28.169 19.539 1.00 59.20 202 ASP A C 1
ATOM 858 O O . ASP A 1 202 ? -34.278 -28.192 20.010 1.00 60.83 202 ASP A O 1
ATOM 863 N N . VAL A 1 203 ? -36.055 -29.262 19.154 1.00 48.02 203 VAL A N 1
ATOM 864 C CA . VAL A 1 203 ? -35.455 -30.571 19.316 1.00 46.17 203 VAL A CA 1
ATOM 865 C C . VAL A 1 203 ? -34.676 -31.022 18.084 1.00 47.11 203 VAL A C 1
ATOM 866 O O . VAL A 1 203 ? -34.254 -32.166 18.010 1.00 48.20 203 VAL A O 1
ATOM 870 N N . GLN A 1 204 ? -34.481 -30.133 17.114 1.00 57.24 204 GLN A N 1
ATOM 871 C CA . GLN A 1 204 ? -33.731 -30.497 15.910 1.00 58.40 204 GLN A CA 1
ATOM 872 C C . GLN A 1 204 ? -32.266 -30.352 16.231 1.00 59.06 204 GLN A C 1
ATOM 873 O O . GLN A 1 204 ? -31.402 -30.552 15.380 1.00 59.99 204 GLN A O 1
ATOM 879 N N . PHE A 1 205 ? -31.997 -29.986 17.475 1.00 47.34 205 PHE A N 1
ATOM 880 C CA . PHE A 1 205 ? -30.636 -29.790 17.926 1.00 48.54 205 PHE A CA 1
ATOM 881 C C . PHE A 1 205 ? -30.016 -31.123 18.283 1.00 49.47 205 PHE A C 1
ATOM 882 O O . PHE A 1 205 ? -28.803 -31.243 18.348 1.00 49.73 205 PHE A O 1
ATOM 890 N N . LEU A 1 206 ? -30.866 -32.118 18.514 1.00 58.89 206 LEU A N 1
ATOM 891 C CA . LEU A 1 206 ? -30.430 -33.455 18.875 1.00 59.77 206 LEU A CA 1
ATOM 892 C C . LEU A 1 206 ? -30.159 -34.371 17.682 1.00 62.48 206 LEU A C 1
ATOM 893 O O . LEU A 1 206 ? -29.904 -35.564 17.849 1.00 63.55 206 LEU A O 1
ATOM 898 N N . ILE A 1 207 ? -30.217 -33.817 16.477 1.00 72.30 207 ILE A N 1
ATOM 899 C CA . ILE A 1 207 ? -29.931 -34.595 15.279 1.00 74.23 207 ILE A CA 1
ATOM 900 C C . ILE A 1 207 ? -28.465 -35.028 15.342 1.00 75.07 207 ILE A C 1
ATOM 901 O O . ILE A 1 207 ? -27.566 -34.199 15.503 1.00 75.34 207 ILE A O 1
ATOM 906 N N . GLY A 1 208 ? -28.227 -36.329 15.219 1.00 76.98 208 GLY A N 1
ATOM 907 C CA . GLY A 1 208 ? -26.865 -36.825 15.283 1.00 77.05 208 GLY A CA 1
ATOM 908 C C . GLY A 1 208 ? -26.459 -37.097 16.720 1.00 76.83 208 GLY A C 1
ATOM 909 O O . GLY A 1 208 ? -25.783 -38.075 17.011 1.00 77.28 208 GLY A O 1
ATOM 910 N N . LYS A 1 209 ? -26.888 -36.234 17.628 1.00 60.48 209 LYS A N 1
ATOM 911 C CA . LYS A 1 209 ? -26.561 -36.392 19.036 1.00 59.35 209 LYS A CA 1
ATOM 912 C C . LYS A 1 209 ? -27.217 -37.642 19.629 1.00 59.29 209 LYS A C 1
ATOM 913 O O . LYS A 1 209 ? -27.927 -37.543 20.629 1.00 58.54 209 LYS A O 1
ATOM 919 N N . THR A 1 210 ? -26.974 -38.812 19.035 1.00 69.28 210 THR A N 1
ATOM 920 C CA . THR A 1 210 ? -27.588 -40.052 19.537 1.00 70.93 210 THR A CA 1
ATOM 921 C C . THR A 1 210 ? -27.285 -40.331 21.006 1.00 69.94 210 THR A C 1
ATOM 922 O O . THR A 1 210 ? -28.006 -41.093 21.659 1.00 68.63 210 THR A O 1
ATOM 926 N N . GLY A 1 211 ? -26.226 -39.717 21.524 1.00 58.64 211 GLY A N 1
ATOM 927 C CA . GLY A 1 211 ? -25.911 -39.910 22.925 1.00 59.65 211 GLY A CA 1
ATOM 928 C C . GLY A 1 211 ? -27.087 -39.378 23.725 1.00 60.86 211 GLY A C 1
ATOM 929 O O . GLY A 1 211 ? -27.808 -40.136 24.394 1.00 59.53 211 GLY A O 1
ATOM 930 N N . VAL A 1 212 ? -27.286 -38.062 23.629 1.00 72.25 212 VAL A N 1
ATOM 931 C CA . VAL A 1 212 ? -28.384 -37.377 24.306 1.00 72.46 212 VAL A CA 1
ATOM 932 C C . VAL A 1 212 ? -29.719 -38.011 23.938 1.00 72.29 212 VAL A C 1
ATOM 933 O O . VAL A 1 212 ? -30.562 -38.229 24.806 1.00 72.40 212 VAL A O 1
ATOM 937 N N . GLN A 1 213 ? -29.907 -38.298 22.652 1.00 67.95 213 GLN A N 1
ATOM 938 C CA . GLN A 1 213 ? -31.145 -38.905 22.190 1.00 69.07 213 GLN A CA 1
ATOM 939 C C . GLN A 1 213 ? -31.567 -40.067 23.083 1.00 70.26 213 GLN A C 1
ATOM 940 O O . GLN A 1 213 ? -32.726 -40.159 23.510 1.00 70.55 213 GLN A O 1
ATOM 946 N N . THR A 1 214 ? -30.622 -40.947 23.382 1.00 80.44 214 THR A N 1
ATOM 947 C CA . THR A 1 214 ? -30.912 -42.093 24.230 1.00 80.27 214 THR A CA 1
ATOM 948 C C . THR A 1 214 ? -31.393 -41.674 25.615 1.00 79.44 214 THR A C 1
ATOM 949 O O . THR A 1 214 ? -32.410 -42.168 26.093 1.00 79.50 214 THR A O 1
ATOM 953 N N . GLU A 1 215 ? -30.659 -40.768 26.256 1.00 66.79 215 GLU A N 1
ATOM 954 C CA . GLU A 1 215 ? -31.014 -40.302 27.593 1.00 66.43 215 GLU A CA 1
ATOM 955 C C . GLU A 1 215 ? -32.394 -39.642 27.593 1.00 65.65 215 GLU A C 1
ATOM 956 O O . GLU A 1 215 ? -33.200 -39.876 28.500 1.00 64.93 215 GLU A O 1
ATOM 962 N N . LEU A 1 216 ? -32.659 -38.825 26.572 1.00 68.64 216 LEU A N 1
ATOM 963 C CA . LEU A 1 216 ? -33.941 -38.138 26.452 1.00 66.92 216 LEU A CA 1
ATOM 964 C C . LEU A 1 216 ? -35.004 -39.218 26.404 1.00 67.32 216 LEU A C 1
ATOM 965 O O . LEU A 1 216 ? -36.020 -39.136 27.102 1.00 67.37 216 LEU A O 1
ATOM 970 N N . PHE A 1 217 ? -34.743 -40.229 25.578 1.00 60.73 217 PHE A N 1
ATOM 971 C CA . PHE A 1 217 ? -35.640 -41.369 25.405 1.00 61.95 217 PHE A CA 1
ATOM 972 C C . PHE A 1 217 ? -36.207 -41.920 26.717 1.00 62.91 217 PHE A C 1
ATOM 973 O O . PHE A 1 217 ? -37.421 -42.062 26.862 1.00 63.62 217 PHE A O 1
ATOM 981 N N . HIS A 1 218 ? -35.339 -42.248 27.668 1.00 76.33 218 HIS A N 1
ATOM 982 C CA . HIS A 1 218 ? -35.811 -42.779 28.946 1.00 78.03 218 HIS A CA 1
ATOM 983 C C . HIS A 1 218 ? -36.511 -41.709 29.789 1.00 77.91 218 HIS A C 1
ATOM 984 O O . HIS A 1 218 ? -37.559 -41.973 30.394 1.00 77.14 218 HIS A O 1
ATOM 991 N N . THR A 1 219 ? -35.926 -40.509 29.822 1.00 70.31 219 THR A N 1
ATOM 992 C CA . THR A 1 219 ? -36.498 -39.389 30.568 1.00 68.56 219 THR A CA 1
ATOM 993 C C . THR A 1 219 ? -37.955 -39.311 30.144 1.00 68.34 219 THR A C 1
ATOM 994 O O . THR A 1 219 ? -38.862 -39.166 30.969 1.00 67.70 219 THR A O 1
ATOM 998 N N . PHE A 1 220 ? -38.162 -39.428 28.837 1.00 64.48 220 PHE A N 1
ATOM 999 C CA . PHE A 1 220 ? -39.491 -39.395 28.263 1.00 64.46 220 PHE A CA 1
ATOM 1000 C C . PHE A 1 220 ? -40.333 -40.471 28.914 1.00 64.95 220 PHE A C 1
ATOM 1001 O O . PHE A 1 220 ? -41.321 -40.184 29.590 1.00 65.75 220 PHE A O 1
ATOM 1009 N N . ASN A 1 221 ? -39.918 -41.717 28.711 1.00 58.45 221 ASN A N 1
ATOM 1010 C CA . ASN A 1 221 ? -40.645 -42.867 29.231 1.00 58.45 221 ASN A CA 1
ATOM 1011 C C . ASN A 1 221 ? -40.967 -42.842 30.718 1.00 58.03 221 ASN A C 1
ATOM 1012 O O . ASN A 1 221 ? -42.030 -43.300 31.130 1.00 56.29 221 ASN A O 1
ATOM 1017 N N . GLU A 1 222 ? -40.071 -42.298 31.527 1.00 61.45 222 GLU A N 1
ATOM 1018 C CA . GLU A 1 222 ? -40.333 -42.267 32.953 1.00 62.64 222 GLU A CA 1
ATOM 1019 C C . GLU A 1 222 ? -41.392 -41.235 33.300 1.00 61.54 222 GLU A C 1
ATOM 1020 O O . GLU A 1 222 ? -42.254 -41.479 34.142 1.00 60.81 222 GLU A O 1
ATOM 1026 N N . LEU A 1 223 ? -41.324 -40.078 32.651 1.00 64.35 223 LEU A N 1
ATOM 1027 C CA . LEU A 1 223 ? -42.301 -39.022 32.891 1.00 62.98 223 LEU A CA 1
ATOM 1028 C C . LEU A 1 223 ? -43.668 -39.506 32.419 1.00 64.01 223 LEU A C 1
ATOM 1029 O O . LEU A 1 223 ? -44.690 -39.262 33.061 1.00 62.64 223 LEU A O 1
ATOM 1034 N N . HIS A 1 224 ? -43.667 -40.208 31.291 1.00 81.27 224 HIS A N 1
ATOM 1035 C CA . HIS A 1 224 ? -44.892 -40.725 30.707 1.00 82.82 224 HIS A CA 1
ATOM 1036 C C . HIS A 1 224 ? -45.551 -41.801 31.571 1.00 84.37 224 HIS A C 1
ATOM 1037 O O . HIS A 1 224 ? -46.776 -41.910 31.597 1.00 85.54 224 HIS A O 1
ATOM 1044 N N . ASP A 1 225 ? -44.757 -42.603 32.274 1.00 75.89 225 ASP A N 1
ATOM 1045 C CA . ASP A 1 225 ? -45.348 -43.633 33.115 1.00 76.06 225 ASP A CA 1
ATOM 1046 C C . ASP A 1 225 ? -45.887 -43.049 34.413 1.00 75.84 225 ASP A C 1
ATOM 1047 O O . ASP A 1 225 ? -46.490 -43.762 35.212 1.00 76.42 225 ASP A O 1
AT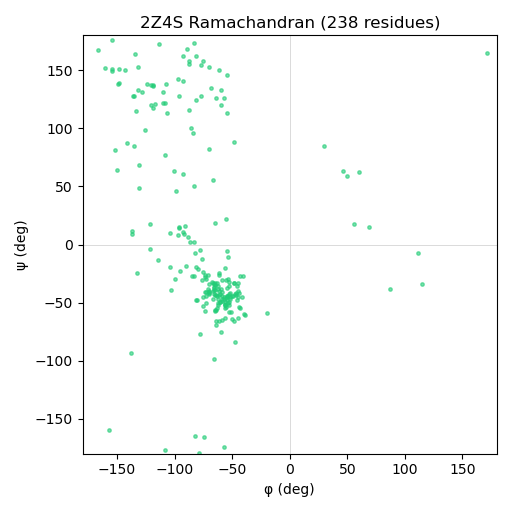OM 1052 N N . SER A 1 226 ? -45.672 -41.756 34.631 1.00 67.79 226 SER A N 1
ATOM 1053 C CA . SER A 1 226 ? -46.166 -41.116 35.846 1.00 67.06 226 SER A CA 1
ATOM 1054 C C . SER A 1 226 ? -47.119 -39.943 35.574 1.00 67.07 226 SER A C 1
ATOM 1055 O O . SER A 1 226 ? -47.364 -39.106 36.449 1.00 66.15 226 SER A O 1
ATOM 1058 N N . GLY A 1 227 ? -47.652 -39.903 34.352 1.00 69.76 227 GLY A N 1
ATOM 1059 C CA . GLY A 1 227 ? -48.595 -38.869 33.962 1.00 68.93 227 GLY A CA 1
ATOM 1060 C C . GLY A 1 227 ? -48.061 -37.458 33.823 1.00 69.06 227 GLY A C 1
ATOM 1061 O O . GLY A 1 227 ? -48.844 -36.511 33.767 1.00 69.90 227 GLY A O 1
ATOM 1062 N N . LYS A 1 228 ? -46.741 -37.304 33.769 1.00 72.31 228 LYS A N 1
ATOM 1063 C CA . LYS A 1 228 ? -46.129 -35.984 33.625 1.00 71.45 228 LYS A CA 1
ATOM 1064 C C . LYS A 1 228 ? -46.255 -35.519 32.173 1.00 70.82 228 LYS A C 1
ATOM 1065 O O . LYS A 1 228 ? -45.862 -36.247 31.257 1.00 70.68 228 LYS A O 1
ATOM 1071 N N . GLN A 1 229 ? -46.785 -34.315 31.960 1.00 58.34 229 GLN A N 1
ATOM 1072 C CA . GLN A 1 229 ? -46.956 -33.801 30.601 1.00 56.63 229 GLN A CA 1
ATOM 1073 C C . GLN A 1 229 ? -45.633 -33.499 29.903 1.00 55.50 229 GLN A C 1
ATOM 1074 O O . GLN A 1 229 ? -44.741 -32.893 30.489 1.00 56.46 229 GLN A O 1
ATOM 1080 N N . ILE A 1 230 ? -45.519 -33.918 28.648 1.00 52.22 230 ILE A N 1
ATOM 1081 C CA . ILE A 1 230 ? -44.321 -33.686 27.851 1.00 51.46 230 ILE A CA 1
ATOM 1082 C C . ILE A 1 230 ? -44.753 -32.851 26.654 1.00 51.93 230 ILE A C 1
ATOM 1083 O O . ILE A 1 230 ? -45.796 -33.133 26.058 1.00 53.58 230 ILE A O 1
ATOM 1088 N N . VAL A 1 231 ? -43.982 -31.826 26.296 1.00 53.79 231 VAL A N 1
ATOM 1089 C CA . VAL A 1 231 ? -44.299 -31.040 25.099 1.00 51.37 231 VAL A CA 1
ATOM 1090 C C . VAL A 1 231 ? -42.979 -30.824 24.355 1.00 49.34 231 VAL A C 1
ATOM 1091 O O . VAL A 1 231 ? -41.991 -30.398 24.944 1.00 49.51 231 VAL A O 1
ATOM 1095 N N . ILE A 1 232 ? -42.962 -31.149 23.068 1.00 40.24 232 ILE A N 1
ATOM 1096 C CA . ILE A 1 232 ? -41.758 -31.018 22.258 1.00 41.30 232 ILE A CA 1
ATOM 1097 C C . ILE A 1 232 ? -42.024 -30.132 21.047 1.00 40.71 232 ILE A C 1
ATOM 1098 O O . ILE A 1 232 ? -43.069 -30.241 20.410 1.00 40.76 232 ILE A O 1
ATOM 1103 N N . CYS A 1 233 ? -41.077 -29.256 20.733 1.00 44.63 233 CYS A N 1
ATOM 1104 C CA . CYS A 1 233 ? -41.213 -28.384 19.577 1.00 45.54 233 CYS A CA 1
ATOM 1105 C C . CYS A 1 233 ? -40.102 -28.687 18.639 1.00 45.58 233 CYS A C 1
ATOM 1106 O O . CYS A 1 233 ? -38.967 -28.832 19.057 1.00 47.20 233 CYS A O 1
ATOM 1109 N N . SER A 1 234 ? -40.417 -28.747 17.362 1.00 38.48 234 SER A N 1
ATOM 1110 C CA . SER A 1 234 ? -39.415 -29.069 16.379 1.00 40.56 234 SER A CA 1
ATOM 1111 C C . SER A 1 234 ? -39.667 -28.258 15.134 1.00 41.37 234 SER A C 1
ATOM 1112 O O . SER A 1 234 ? -40.803 -27.924 14.837 1.00 42.12 234 SER A O 1
ATOM 1115 N N . ASP A 1 235 ? -38.610 -27.938 14.405 1.00 46.32 235 ASP A N 1
ATOM 1116 C CA . ASP A 1 235 ? -38.768 -27.176 13.185 1.00 49.93 235 ASP A CA 1
ATOM 1117 C C . ASP A 1 235 ? -38.936 -28.167 12.028 1.00 51.62 235 ASP A C 1
ATOM 1118 O O . ASP A 1 235 ? -38.816 -27.822 10.855 1.00 51.43 235 ASP A O 1
ATOM 1123 N N . ARG A 1 236 ? -39.227 -29.410 12.387 1.00 52.04 236 ARG A N 1
ATOM 1124 C CA . ARG A 1 236 ? -39.398 -30.490 11.427 1.00 54.49 236 ARG A CA 1
ATOM 1125 C C . ARG A 1 236 ? -40.307 -31.532 12.084 1.00 55.68 236 ARG A C 1
ATOM 1126 O O . ARG A 1 236 ? -40.298 -31.685 13.307 1.00 55.10 236 ARG A O 1
ATOM 1134 N N . GLU A 1 237 ? -41.093 -32.249 11.288 1.00 66.18 237 GLU A N 1
ATOM 1135 C CA . GLU A 1 237 ? -42.000 -33.249 11.856 1.00 68.51 237 GLU A CA 1
ATOM 1136 C C . GLU A 1 237 ? -41.274 -34.528 12.309 1.00 69.36 237 GLU A C 1
ATOM 1137 O O . GLU A 1 237 ? -40.170 -34.835 11.842 1.00 68.96 237 GLU A O 1
ATOM 1143 N N . PRO A 1 238 ? -41.890 -35.298 13.222 1.00 78.06 238 PRO A N 1
ATOM 1144 C CA . PRO A 1 238 ? -41.238 -36.522 13.691 1.00 78.59 238 PRO A CA 1
ATOM 1145 C C . PRO A 1 238 ? -40.605 -37.321 12.558 1.00 79.87 238 PRO A C 1
ATOM 1146 O O . PRO A 1 238 ? -39.409 -37.619 12.582 1.00 80.82 238 PRO A O 1
ATOM 1150 N N . GLN A 1 239 ? -41.402 -37.648 11.551 1.00 75.19 239 GLN A N 1
ATOM 1151 C CA . GLN A 1 239 ? -40.894 -38.424 10.429 1.00 75.44 239 GLN A CA 1
ATOM 1152 C C . GLN A 1 239 ? -39.765 -37.781 9.632 1.00 74.37 239 GLN A C 1
ATOM 1153 O O . GLN A 1 239 ? -38.960 -38.484 9.033 1.00 75.15 239 GLN A O 1
ATOM 1159 N N . LYS A 1 240 ? -39.686 -36.457 9.622 1.00 65.90 240 LYS A N 1
ATOM 1160 C CA . LYS A 1 240 ? -38.639 -35.806 8.849 1.00 63.85 240 LYS A CA 1
ATOM 1161 C C . LYS A 1 240 ? -37.389 -35.420 9.646 1.00 62.03 240 LYS A C 1
ATOM 1162 O O . LYS A 1 240 ? -36.558 -34.647 9.162 1.00 60.81 240 LYS A O 1
ATOM 1168 N N . LEU A 1 241 ? -37.255 -35.963 10.856 1.00 59.77 241 LEU A N 1
ATOM 1169 C CA . LEU A 1 241 ? -36.089 -35.697 11.695 1.00 57.49 241 LEU A CA 1
ATOM 1170 C C . LEU A 1 241 ? -34.921 -36.645 11.372 1.00 58.06 241 LEU A C 1
ATOM 1171 O O . LEU A 1 241 ? -34.888 -37.798 11.825 1.00 57.52 241 LEU A O 1
ATOM 1176 N N . SER A 1 242 ? -33.956 -36.143 10.604 1.00 67.13 242 SER A N 1
ATOM 1177 C CA . SER A 1 242 ? -32.783 -36.924 10.212 1.00 67.18 242 SER A CA 1
ATOM 1178 C C . SER A 1 242 ? -31.955 -37.358 11.423 1.00 68.97 242 SER A C 1
ATOM 1179 O O . SER A 1 242 ? -31.911 -36.655 12.440 1.00 69.44 242 SER A O 1
ATOM 1182 N N . GLU A 1 243 ? -31.291 -38.510 11.293 1.00 66.93 243 GLU A N 1
ATOM 1183 C CA . GLU A 1 243 ? -30.440 -39.069 12.346 1.00 66.70 243 GLU A CA 1
ATOM 1184 C C . GLU A 1 243 ? -31.153 -39.094 13.694 1.00 66.44 243 GLU A C 1
ATOM 1185 O O . GLU A 1 243 ? -30.695 -38.499 14.674 1.00 66.63 243 GLU A O 1
ATOM 1191 N N . PHE A 1 244 ? -32.276 -39.797 13.737 1.00 57.75 244 PHE A N 1
ATOM 1192 C CA . PHE A 1 244 ? -33.049 -39.885 14.962 1.00 58.49 244 PHE A CA 1
ATOM 1193 C C . PHE A 1 244 ? -33.530 -41.302 15.291 1.00 58.90 244 PHE A C 1
ATOM 1194 O O . PHE A 1 244 ? -34.155 -41.978 14.466 1.00 58.70 244 PHE A O 1
ATOM 1202 N N . GLN A 1 245 ? -33.243 -41.740 16.510 1.00 63.24 245 GLN A N 1
ATOM 1203 C CA . GLN A 1 245 ? -33.660 -43.057 16.962 1.00 64.40 245 GLN A CA 1
ATOM 1204 C C . GLN A 1 245 ? -35.172 -43.256 16.789 1.00 65.54 245 GLN A C 1
ATOM 1205 O O . GLN A 1 245 ? -35.973 -42.601 17.448 1.00 66.92 245 GLN A O 1
ATOM 1211 N N . ASP A 1 246 ? -35.551 -44.162 15.894 1.00 58.22 246 ASP A N 1
ATOM 1212 C CA . ASP A 1 246 ? -36.954 -44.467 15.632 1.00 58.87 246 ASP A CA 1
ATOM 1213 C C . ASP A 1 246 ? -37.772 -44.617 16.908 1.00 58.13 246 ASP A C 1
ATOM 1214 O O . ASP A 1 246 ? -38.960 -44.304 16.932 1.00 57.25 246 ASP A O 1
ATOM 1219 N N . ARG A 1 247 ? -37.152 -45.120 17.966 1.00 62.92 247 ARG A N 1
ATOM 1220 C CA . ARG A 1 247 ? -37.879 -45.299 19.211 1.00 64.22 247 ARG A CA 1
ATOM 1221 C C . ARG A 1 247 ? -38.266 -43.963 19.815 1.00 64.12 247 ARG A C 1
ATOM 1222 O O . ARG A 1 247 ? -39.299 -43.854 20.471 1.00 64.90 247 ARG A O 1
ATOM 1230 N N . LEU A 1 248 ? -37.431 -42.951 19.600 1.00 65.02 248 LEU A N 1
ATOM 1231 C CA . LEU A 1 248 ? -37.723 -41.613 20.092 1.00 64.08 248 LEU A CA 1
ATOM 1232 C C . LEU A 1 248 ? -38.825 -41.054 19.202 1.00 65.09 248 LEU A C 1
ATOM 1233 O O . LEU A 1 248 ? -39.896 -40.671 19.679 1.00 64.70 248 LEU A O 1
ATOM 1238 N N . VAL A 1 249 ? -38.545 -41.015 17.901 1.00 62.50 249 VAL A N 1
ATOM 1239 C CA . VAL A 1 249 ? -39.495 -40.529 16.907 1.00 62.72 249 VAL A CA 1
ATOM 1240 C C . VAL A 1 249 ? -40.866 -41.173 17.115 1.00 63.79 249 VAL A C 1
ATOM 1241 O O . VAL A 1 249 ? -41.900 -40.561 16.868 1.00 63.96 249 VAL A O 1
ATOM 1245 N N . SER A 1 250 ? -40.869 -42.417 17.568 1.00 69.16 250 SER A N 1
ATOM 1246 C CA . SER A 1 250 ? -42.114 -43.118 17.819 1.00 71.50 250 SER A CA 1
ATOM 1247 C C . SER A 1 250 ? -42.773 -42.553 19.090 1.00 72.21 250 SER A C 1
ATOM 1248 O O . SER A 1 250 ? -44.001 -42.591 19.246 1.00 71.77 250 SER A O 1
ATOM 1251 N N . ARG A 1 251 ? -41.951 -42.033 19.996 1.00 79.80 251 ARG A N 1
ATOM 1252 C CA . ARG A 1 251 ? -42.460 -41.436 21.228 1.00 81.22 251 ARG A CA 1
ATOM 1253 C C . ARG A 1 251 ? -43.111 -40.086 20.898 1.00 79.81 251 ARG A C 1
ATOM 1254 O O . ARG A 1 251 ? -44.040 -39.640 21.579 1.00 79.99 251 ARG A O 1
ATOM 1262 N N . PHE A 1 252 ? -42.610 -39.439 19.851 1.00 62.99 252 PHE A N 1
ATOM 1263 C CA . PHE A 1 252 ? -43.127 -38.150 19.437 1.00 61.17 252 PHE A CA 1
ATOM 1264 C C . PHE A 1 252 ? -44.524 -38.217 18.822 1.00 62.79 252 PHE A C 1
ATOM 1265 O O . PHE A 1 252 ? -45.376 -37.366 19.106 1.00 63.55 252 PHE A O 1
ATOM 1273 N N . GLN A 1 253 ? -44.772 -39.233 18.000 1.00 72.85 253 GLN A N 1
ATOM 1274 C CA . GLN A 1 253 ? -46.064 -39.384 17.332 1.00 73.77 253 GLN A CA 1
ATOM 1275 C C . GLN A 1 253 ? -47.194 -39.982 18.177 1.00 74.08 253 GLN A C 1
ATOM 1276 O O . GLN A 1 253 ? -48.379 -39.786 17.868 1.00 73.79 253 GLN A O 1
ATOM 1282 N N . MET A 1 254 ? -46.830 -40.692 19.242 1.00 75.70 254 MET A N 1
ATOM 1283 C CA . MET A 1 254 ? -47.810 -41.348 20.108 1.00 76.03 254 MET A CA 1
ATOM 1284 C C . MET A 1 254 ? -48.742 -40.414 20.872 1.00 75.85 254 MET A C 1
ATOM 1285 O O . MET A 1 254 ? -49.349 -40.812 21.867 1.00 75.74 254 MET A O 1
ATOM 1290 N N . GLY A 1 255 ? -48.850 -39.173 20.427 1.00 93.53 255 GLY A N 1
ATOM 1291 C CA . GLY A 1 255 ? -49.733 -38.248 21.106 1.00 92.52 255 GLY A CA 1
ATOM 1292 C C . GLY A 1 255 ? -50.121 -37.151 20.143 1.00 92.64 255 GLY A C 1
ATOM 1293 O O . GLY A 1 255 ? -50.018 -37.328 18.913 1.00 93.69 255 GLY A O 1
ATOM 1294 N N . LEU A 1 256 ? -50.568 -36.022 20.696 1.00 69.91 256 LEU A N 1
ATOM 1295 C CA . LEU A 1 256 ? -50.948 -34.873 19.888 1.00 65.78 256 LEU A CA 1
ATOM 1296 C C . LEU A 1 256 ? -49.766 -34.383 19.064 1.00 63.62 256 LEU A C 1
ATOM 1297 O O . LEU A 1 256 ? -48.664 -34.216 19.579 1.00 62.90 256 LEU A O 1
ATOM 1302 N N . VAL A 1 257 ? -50.017 -34.151 17.781 1.00 60.77 257 VAL A N 1
ATOM 1303 C CA . VAL A 1 257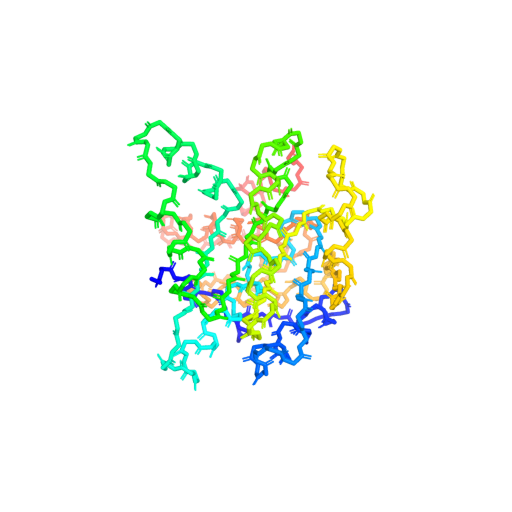 ? -48.994 -33.693 16.861 1.00 59.27 257 VAL A CA 1
ATOM 1304 C C . VAL A 1 257 ? -49.507 -32.564 15.988 1.00 58.92 257 VAL A C 1
ATOM 1305 O O . VAL A 1 257 ? -49.934 -32.811 14.870 1.00 60.89 257 VAL A O 1
ATOM 1309 N N . ALA A 1 258 ? -49.451 -31.332 16.482 1.00 50.58 258 ALA A N 1
ATOM 1310 C CA . ALA A 1 258 ? -49.924 -30.182 15.715 1.00 49.43 258 ALA A CA 1
ATOM 1311 C C . ALA A 1 258 ? -48.862 -29.559 14.802 1.00 49.12 258 ALA A C 1
ATOM 1312 O O . ALA A 1 258 ? -47.666 -29.722 15.015 1.00 49.32 258 ALA A O 1
ATOM 1314 N N . LYS A 1 259 ? -49.315 -28.837 13.782 1.00 74.24 259 LYS A N 1
ATOM 1315 C CA . LYS A 1 259 ? -48.421 -28.171 12.828 1.00 72.91 259 LYS A CA 1
ATOM 1316 C C . LYS A 1 259 ? -48.743 -26.674 12.640 1.00 73.32 259 LYS A C 1
ATOM 1317 O O . LYS A 1 259 ? -49.897 -26.299 12.422 1.00 74.68 259 LYS A O 1
ATOM 1323 N N . LEU A 1 260 ? -47.728 -25.822 12.723 1.00 47.88 260 LEU A N 1
ATOM 1324 C CA . LEU A 1 260 ? -47.920 -24.395 12.522 1.00 45.93 260 LEU A CA 1
ATOM 1325 C C . LEU A 1 260 ? -47.556 -24.067 11.076 1.00 46.53 260 LEU A C 1
ATOM 1326 O O . LEU A 1 260 ? -46.638 -24.656 10.524 1.00 47.28 260 LEU A O 1
ATOM 1331 N N . GLU A 1 261 ? -48.296 -23.159 10.446 1.00 54.85 261 GLU A N 1
ATOM 1332 C CA . GLU A 1 261 ? -47.981 -22.737 9.079 1.00 54.84 261 GLU A CA 1
ATOM 1333 C C . GLU A 1 261 ? -48.003 -21.205 9.071 1.00 54.21 261 GLU A C 1
ATOM 1334 O O . GLU A 1 261 ? -48.692 -20.586 9.882 1.00 54.26 261 GLU A O 1
ATOM 1340 N N . PRO A 1 262 ? -47.239 -20.571 8.167 1.00 50.21 262 PRO A N 1
ATOM 1341 C CA . PRO A 1 262 ? -47.216 -19.106 8.127 1.00 50.70 262 PRO A CA 1
ATOM 1342 C C . PRO A 1 262 ? -48.610 -18.498 7.985 1.00 51.34 262 PRO A C 1
ATOM 1343 O O . PRO A 1 262 ? -49.488 -19.074 7.338 1.00 50.57 262 PRO A O 1
ATOM 1347 N N . PRO A 1 263 ? -48.835 -17.326 8.607 1.00 51.34 263 PRO A N 1
ATOM 1348 C CA . PRO A 1 263 ? -50.149 -16.686 8.517 1.00 51.76 263 PRO A CA 1
ATOM 1349 C C . PRO A 1 263 ? -50.332 -15.905 7.229 1.00 52.22 263 PRO A C 1
ATOM 1350 O O . PRO A 1 263 ? -49.356 -15.599 6.540 1.00 51.15 263 PRO A O 1
ATOM 1354 N N . ASP A 1 264 ? -51.588 -15.606 6.902 1.00 54.90 264 ASP A N 1
ATOM 1355 C CA . ASP A 1 264 ? -51.904 -14.820 5.711 1.00 57.07 264 ASP A CA 1
ATOM 1356 C C . ASP A 1 264 ? -51.760 -13.334 6.056 1.00 58.12 264 ASP A C 1
ATOM 1357 O O . ASP A 1 264 ? -51.554 -12.968 7.225 1.00 57.22 264 ASP A O 1
ATOM 1362 N N . GLU A 1 265 ? -51.881 -12.477 5.049 1.00 58.61 265 GLU A N 1
ATOM 1363 C CA . GLU A 1 265 ? -51.731 -11.043 5.276 1.00 59.60 265 GLU A CA 1
ATOM 1364 C C . GLU A 1 265 ? -52.658 -10.483 6.351 1.00 59.34 265 GLU A C 1
ATOM 1365 O O . GLU A 1 265 ? -52.224 -9.713 7.221 1.00 57.56 265 GLU A O 1
ATOM 1371 N N . GLU A 1 266 ? -53.930 -10.861 6.293 1.00 61.52 266 GLU A N 1
ATOM 1372 C CA . GLU A 1 266 ? -54.876 -10.382 7.282 1.00 62.35 266 GLU A CA 1
ATOM 1373 C C . GLU A 1 266 ? -54.419 -10.725 8.686 1.00 62.06 266 GLU A C 1
ATOM 1374 O O . GLU A 1 266 ? -54.293 -9.848 9.542 1.00 62.49 266 GLU A O 1
ATOM 1380 N N . THR A 1 267 ? -54.153 -12.006 8.916 1.00 61.83 267 THR A N 1
ATOM 1381 C CA . THR A 1 267 ? -53.716 -12.461 10.230 1.00 59.93 267 THR A CA 1
ATOM 1382 C C . THR A 1 267 ? -52.397 -11.826 10.647 1.00 60.42 267 THR A C 1
ATOM 1383 O O . THR A 1 267 ? -52.207 -11.453 11.810 1.00 59.44 267 THR A O 1
ATOM 1387 N N . ARG A 1 268 ? -51.485 -11.691 9.696 1.00 60.58 268 ARG A N 1
ATOM 1388 C CA . ARG A 1 268 ? -50.203 -11.090 10.006 1.00 61.76 268 ARG A CA 1
ATOM 1389 C C . ARG A 1 268 ? -50.427 -9.714 10.623 1.00 62.41 268 ARG A C 1
ATOM 1390 O O . ARG A 1 268 ? -49.935 -9.432 11.718 1.00 61.87 268 ARG A O 1
ATOM 1398 N N . LYS A 1 269 ? -51.187 -8.873 9.920 1.00 57.73 269 LYS A N 1
ATOM 1399 C CA . LYS A 1 269 ? -51.477 -7.518 10.385 1.00 58.14 269 LYS A CA 1
ATOM 1400 C C . LYS A 1 269 ? -51.959 -7.471 11.818 1.00 57.11 269 LYS A C 1
ATOM 1401 O O . LYS A 1 269 ? -51.515 -6.629 12.596 1.00 56.29 269 LYS A O 1
ATOM 1407 N N . SER A 1 270 ? -52.861 -8.377 12.172 1.00 54.61 270 SER A N 1
ATOM 1408 C CA . SER A 1 270 ? -53.369 -8.421 13.535 1.00 54.56 270 SER A CA 1
ATOM 1409 C C . SER A 1 270 ? -52.226 -8.800 14.470 1.00 54.69 270 SER A C 1
ATOM 1410 O O . SER A 1 270 ? -52.130 -8.300 15.585 1.00 54.44 270 SER A O 1
ATOM 1413 N N . ILE A 1 271 ? -51.357 -9.692 14.014 1.00 67.91 271 ILE A N 1
ATOM 1414 C CA . ILE A 1 271 ? -50.231 -10.091 14.838 1.00 69.13 271 ILE A CA 1
ATOM 1415 C C . ILE A 1 271 ? -49.344 -8.866 15.011 1.00 69.82 271 ILE A C 1
ATOM 1416 O O . ILE A 1 271 ? -48.869 -8.574 16.112 1.00 70.02 271 ILE A O 1
ATOM 1421 N N . ALA A 1 272 ? -49.141 -8.146 13.911 1.00 61.52 272 ALA A N 1
ATOM 1422 C CA . ALA A 1 272 ? -48.333 -6.940 13.920 1.00 61.19 272 ALA A CA 1
ATOM 1423 C C . ALA A 1 272 ? -48.864 -5.985 14.981 1.00 62.36 272 ALA A C 1
ATOM 1424 O O . ALA A 1 272 ? -48.099 -5.451 15.790 1.00 62.66 272 ALA A O 1
ATOM 1426 N N . ARG A 1 273 ? -50.180 -5.778 14.982 1.00 67.09 273 ARG A N 1
ATOM 1427 C CA . ARG A 1 273 ? -50.811 -4.883 15.947 1.00 67.88 273 ARG A CA 1
ATOM 1428 C C . ARG A 1 273 ? -50.596 -5.364 17.376 1.00 67.79 273 ARG A C 1
ATOM 1429 O O . ARG A 1 273 ? -50.292 -4.569 18.268 1.00 68.30 273 ARG A O 1
ATOM 1437 N N . LYS A 1 274 ? -50.757 -6.667 17.588 1.00 53.90 274 LYS A N 1
ATOM 1438 C CA . LYS A 1 274 ? -50.589 -7.256 18.911 1.00 53.04 274 LYS A CA 1
ATOM 1439 C C . LYS A 1 274 ? -49.155 -7.143 19.359 1.00 52.09 274 LYS A C 1
ATOM 1440 O O . LYS A 1 274 ? -48.887 -7.001 20.546 1.00 51.55 274 LYS A O 1
ATOM 1446 N N . MET A 1 275 ? -48.229 -7.230 18.409 1.00 56.93 275 MET A N 1
ATOM 1447 C CA . MET A 1 275 ? -46.814 -7.114 18.732 1.00 57.68 275 MET A CA 1
ATOM 1448 C C . MET A 1 275 ? -46.567 -5.716 19.278 1.00 58.52 275 MET A C 1
ATOM 1449 O O . MET A 1 275 ? -45.877 -5.545 20.285 1.00 58.01 275 MET A O 1
ATOM 1454 N N . LEU A 1 276 ? -47.152 -4.721 18.614 1.00 64.02 276 LEU A N 1
ATOM 1455 C CA . LEU A 1 276 ? -47.043 -3.331 19.040 1.00 65.26 276 LEU A CA 1
ATOM 1456 C C . LEU A 1 276 ? -47.385 -3.170 20.520 1.00 66.00 276 LEU A C 1
ATOM 1457 O O . LEU A 1 276 ? -46.541 -2.787 21.321 1.00 65.83 276 LEU A O 1
ATOM 1462 N N . GLU A 1 277 ? -48.631 -3.452 20.880 1.00 71.65 277 GLU A N 1
ATOM 1463 C CA . GLU A 1 277 ? -49.047 -3.339 22.271 1.00 72.31 277 GLU A CA 1
ATOM 1464 C C . GLU A 1 277 ? -47.946 -3.845 23.180 1.00 72.36 277 GLU A C 1
ATOM 1465 O O . GLU A 1 277 ? -47.442 -3.118 24.026 1.00 72.72 277 GLU A O 1
ATOM 1471 N N . ILE A 1 278 ? -47.582 -5.108 23.002 1.00 75.59 278 ILE A N 1
ATOM 1472 C CA . ILE A 1 278 ? -46.555 -5.713 23.826 1.00 76.36 278 ILE A CA 1
ATOM 1473 C C . ILE A 1 278 ? -45.368 -4.765 23.980 1.00 77.67 278 ILE A C 1
ATOM 1474 O O . ILE A 1 278 ? -44.870 -4.583 25.089 1.00 79.57 278 ILE A O 1
ATOM 1479 N N . GLU A 1 279 ? -44.926 -4.151 22.883 1.00 65.44 279 GLU A N 1
ATOM 1480 C CA . GLU A 1 279 ? -43.788 -3.221 22.927 1.00 65.77 279 GLU A CA 1
ATOM 1481 C C . GLU A 1 279 ? -44.207 -1.795 23.273 1.00 65.14 279 GLU A C 1
ATOM 1482 O O . GLU A 1 279 ? -43.385 -0.875 23.312 1.00 63.78 279 GLU A O 1
ATOM 1488 N N . HIS A 1 280 ? -45.501 -1.628 23.515 1.00 69.61 280 HIS A N 1
ATOM 1489 C CA . HIS A 1 280 ? -46.066 -0.341 23.869 1.00 69.71 280 HIS A CA 1
ATOM 1490 C C . HIS A 1 280 ? -45.765 0.752 22.860 1.00 71.01 280 HIS A C 1
ATOM 1491 O O . HIS A 1 280 ? -45.880 1.933 23.168 1.00 71.72 280 HIS A O 1
ATOM 1498 N N . GLY A 1 281 ? -45.377 0.360 21.655 1.00 64.32 281 GLY A N 1
ATOM 1499 C CA . GLY A 1 281 ? -45.081 1.347 20.641 1.00 65.42 281 GLY A CA 1
ATOM 1500 C C . GLY A 1 281 ? -46.354 1.825 19.976 1.00 67.12 281 GLY A C 1
ATOM 1501 O O . GLY A 1 281 ? -47.457 1.595 20.481 1.00 65.93 281 GLY A O 1
ATOM 1502 N N . GLU A 1 282 ? -46.186 2.491 18.836 1.00 88.33 282 GLU A N 1
ATOM 1503 C CA . GLU A 1 282 ? -47.288 3.027 18.036 1.00 89.52 282 GLU A CA 1
ATOM 1504 C C . GLU A 1 282 ? -46.752 3.264 16.630 1.00 88.65 282 GLU A C 1
ATOM 1505 O O . GLU A 1 282 ? -45.560 3.510 16.445 1.00 88.18 282 GLU A O 1
ATOM 1511 N N . LEU A 1 283 ? -47.623 3.197 15.638 1.00 62.99 283 LEU A N 1
ATOM 1512 C CA . LEU A 1 283 ? -47.178 3.421 14.275 1.00 63.51 283 LEU A CA 1
ATOM 1513 C C . LEU A 1 283 ? -48.312 3.912 13.395 1.00 63.96 283 LEU A C 1
ATOM 1514 O O . LEU A 1 283 ? -49.486 3.609 13.634 1.00 63.00 283 LEU A O 1
ATOM 1519 N N . PRO A 1 284 ? -47.975 4.693 12.363 1.00 74.56 284 PRO A N 1
ATOM 1520 C CA . PRO A 1 284 ? -48.988 5.219 11.448 1.00 74.96 284 PRO A CA 1
ATOM 1521 C C . PRO A 1 284 ? -49.758 4.054 10.850 1.00 75.98 284 PRO A C 1
ATOM 1522 O O . PRO A 1 284 ? -49.162 3.127 10.298 1.00 76.79 284 PRO A O 1
ATOM 1526 N N . GLU A 1 285 ? -51.079 4.099 10.974 1.00 77.42 285 GLU A N 1
ATOM 1527 C CA . GLU A 1 285 ? -51.943 3.053 10.443 1.00 77.77 285 GLU A CA 1
ATOM 1528 C C . GLU A 1 285 ? -51.722 2.797 8.942 1.00 77.19 285 GLU A C 1
ATOM 1529 O O . GLU A 1 285 ? -52.591 2.261 8.258 1.00 77.27 285 GLU A O 1
ATOM 1535 N N . GLU A 1 286 ? -50.549 3.174 8.444 1.00 65.17 286 GLU A N 1
ATOM 1536 C CA . GLU A 1 286 ? -50.190 2.996 7.043 1.00 65.11 286 GLU A CA 1
ATOM 1537 C C . GLU A 1 286 ? -48.791 2.387 6.990 1.00 63.38 286 GLU A C 1
ATOM 1538 O O . GLU A 1 286 ? -48.403 1.747 6.015 1.00 62.70 286 GLU A O 1
ATOM 1544 N N . VAL A 1 287 ? -48.020 2.609 8.042 1.00 72.30 287 VAL A N 1
ATOM 1545 C CA . VAL A 1 287 ? -46.688 2.044 8.104 1.00 72.57 287 VAL A CA 1
ATOM 1546 C C . VAL A 1 287 ? -46.821 0.597 8.567 1.00 73.38 287 VAL A C 1
ATOM 1547 O O . VAL A 1 287 ? -46.228 -0.313 7.977 1.00 73.38 287 VAL A O 1
ATOM 1551 N N . LEU A 1 288 ? -47.606 0.388 9.625 1.00 85.90 288 LEU A N 1
ATOM 1552 C CA . LEU A 1 288 ? -47.826 -0.954 10.151 1.00 84.24 288 LEU A CA 1
ATOM 1553 C C . LEU A 1 288 ? -48.292 -1.796 8.977 1.00 82.98 288 LEU A C 1
ATOM 1554 O O . LEU A 1 288 ? -47.761 -2.870 8.708 1.00 82.92 288 LEU A O 1
ATOM 1559 N N . ASN A 1 289 ? -49.290 -1.287 8.272 1.00 73.77 289 ASN A N 1
ATOM 1560 C CA . ASN A 1 289 ? -49.825 -1.971 7.109 1.00 72.42 289 ASN A CA 1
ATOM 1561 C C . ASN A 1 289 ? -48.731 -2.355 6.113 1.00 70.11 289 ASN A C 1
ATOM 1562 O O . ASN A 1 289 ? -48.713 -3.472 5.606 1.00 70.28 289 ASN A O 1
ATOM 1567 N N . PHE A 1 290 ? -47.824 -1.431 5.823 1.00 73.30 290 PHE A N 1
ATOM 1568 C CA . PHE A 1 290 ? -46.748 -1.730 4.887 1.00 71.69 290 PHE A CA 1
ATOM 1569 C C . PHE A 1 290 ? -45.854 -2.829 5.450 1.00 72.14 290 PHE A C 1
ATOM 1570 O O . PHE A 1 290 ? -45.456 -3.744 4.730 1.00 73.13 290 PHE A O 1
ATOM 1578 N N . VAL A 1 291 ? -45.527 -2.728 6.735 1.00 67.18 291 VAL A N 1
ATOM 1579 C CA . VAL A 1 291 ? -44.688 -3.724 7.386 1.00 66.69 291 VAL A CA 1
ATOM 1580 C C . VAL A 1 291 ? -45.385 -5.083 7.370 1.00 67.61 291 VAL A C 1
ATOM 1581 O O . VAL A 1 291 ? -44.815 -6.084 6.928 1.00 67.40 291 VAL A O 1
ATOM 1585 N N . ALA A 1 292 ? -46.627 -5.103 7.841 1.00 70.25 292 ALA A N 1
ATOM 1586 C CA . ALA A 1 292 ? -47.418 -6.324 7.898 1.00 70.05 292 ALA A CA 1
ATOM 1587 C C . ALA A 1 292 ? -47.538 -7.012 6.555 1.00 70.35 292 ALA A C 1
ATOM 1588 O O . ALA A 1 292 ? -47.650 -8.224 6.495 1.00 72.08 292 ALA A O 1
ATOM 1590 N N . GLU A 1 293 ? -47.514 -6.248 5.476 1.00 64.39 293 GLU A N 1
ATOM 1591 C CA . GLU A 1 293 ? -47.650 -6.833 4.156 1.00 65.13 293 GLU A CA 1
ATOM 1592 C C . GLU A 1 293 ? -46.382 -7.265 3.451 1.00 65.22 293 GLU A C 1
ATOM 1593 O O . GLU A 1 293 ? -46.445 -8.059 2.519 1.00 67.09 293 GLU A O 1
ATOM 1599 N N . ASN A 1 294 ? -45.228 -6.774 3.872 1.00 71.07 294 ASN A N 1
ATOM 1600 C CA . ASN A 1 294 ? -44.019 -7.131 3.145 1.00 70.42 294 ASN A CA 1
ATOM 1601 C C . ASN A 1 294 ? -42.920 -7.836 3.921 1.00 69.78 294 ASN A C 1
ATOM 1602 O O . ASN A 1 294 ? -41.901 -8.216 3.357 1.00 71.11 294 ASN A O 1
ATOM 1607 N N . VAL A 1 295 ? -43.120 -7.996 5.219 1.00 66.64 295 VAL A N 1
ATOM 1608 C CA . VAL A 1 295 ? -42.176 -8.723 6.053 1.00 65.82 295 VAL A CA 1
ATOM 1609 C C . VAL A 1 295 ? -42.985 -9.994 6.330 1.00 66.98 295 VAL A C 1
ATOM 1610 O O . VAL A 1 295 ? -43.571 -10.176 7.402 1.00 66.29 295 VAL A O 1
ATOM 1614 N N . ASP A 1 296 ? -43.029 -10.857 5.319 1.00 74.56 296 ASP A N 1
ATOM 1615 C CA . ASP A 1 296 ? -43.801 -12.086 5.370 1.00 75.19 296 ASP A CA 1
ATOM 1616 C C . ASP A 1 296 ? -43.035 -13.383 5.588 1.00 75.91 296 ASP A C 1
ATOM 1617 O O . ASP A 1 296 ? -43.612 -14.461 5.427 1.00 76.21 296 ASP A O 1
ATOM 1622 N N . ASP A 1 297 ? -41.752 -13.305 5.925 1.00 72.30 297 ASP A N 1
ATOM 1623 C CA . ASP A 1 297 ? -41.012 -14.534 6.178 1.00 72.55 297 ASP A CA 1
ATOM 1624 C C . ASP A 1 297 ? -41.628 -15.145 7.419 1.00 71.67 297 ASP A C 1
ATOM 1625 O O . ASP A 1 297 ? -42.661 -15.815 7.370 1.00 71.73 297 ASP A O 1
ATOM 1630 N N . ASN A 1 298 ? -40.971 -14.893 8.544 1.00 66.65 298 ASN A N 1
ATOM 1631 C CA . ASN A 1 298 ? -41.424 -15.395 9.826 1.00 64.61 298 ASN A CA 1
ATOM 1632 C C . ASN A 1 298 ? -41.845 -14.229 10.686 1.00 62.72 298 ASN A C 1
ATOM 1633 O O . ASN A 1 298 ? -41.635 -13.067 10.342 1.00 61.12 298 ASN A O 1
ATOM 1638 N N . LEU A 1 299 ? -42.429 -14.557 11.820 1.00 51.44 299 LEU A N 1
ATOM 1639 C CA . LEU A 1 299 ? -42.899 -13.541 12.709 1.00 50.69 299 LEU A CA 1
ATOM 1640 C C . LEU A 1 299 ? -41.779 -13.008 13.580 1.00 52.77 299 LEU A C 1
ATOM 1641 O O . LEU A 1 299 ? -41.965 -12.032 14.300 1.00 53.49 299 LEU A O 1
ATOM 1646 N N . ARG A 1 300 ? -40.607 -13.632 13.513 1.00 64.78 300 ARG A N 1
ATOM 1647 C CA . ARG A 1 300 ? -39.484 -13.151 14.317 1.00 67.19 300 ARG A CA 1
ATOM 1648 C C . ARG A 1 300 ? -38.996 -11.845 13.698 1.00 67.19 300 ARG A C 1
ATOM 1649 O O . ARG A 1 300 ? -38.729 -10.860 14.400 1.00 65.65 300 ARG A O 1
ATOM 1657 N N . ARG A 1 301 ? -38.893 -11.853 12.373 1.00 60.56 301 ARG A N 1
ATOM 1658 C CA . ARG A 1 301 ? -38.442 -10.695 11.629 1.00 61.24 301 ARG A CA 1
ATOM 1659 C C . ARG A 1 301 ? -39.502 -9.603 11.589 1.00 60.46 301 ARG A C 1
ATOM 1660 O O . ARG A 1 301 ? -39.189 -8.423 11.734 1.00 61.19 301 ARG A O 1
ATOM 1668 N N . LEU A 1 302 ? -40.760 -9.992 11.415 1.00 62.23 302 LEU A N 1
ATOM 1669 C CA . LEU A 1 302 ? -41.860 -9.033 11.387 1.00 59.73 302 LEU A CA 1
ATOM 1670 C C . LEU A 1 302 ? -41.764 -8.185 12.649 1.00 60.24 302 LEU A C 1
ATOM 1671 O O . LEU A 1 302 ? -41.797 -6.958 12.596 1.00 60.17 302 LEU A O 1
ATOM 1676 N N . ARG A 1 303 ? -41.628 -8.843 13.789 1.00 61.42 303 ARG A N 1
ATOM 1677 C CA . ARG A 1 303 ? -41.513 -8.121 15.040 1.00 62.09 303 ARG A CA 1
ATOM 1678 C C . ARG A 1 303 ? -40.218 -7.343 15.036 1.00 63.39 303 ARG A C 1
ATOM 1679 O O . ARG A 1 303 ? -40.149 -6.234 15.549 1.00 63.71 303 ARG A O 1
ATOM 1687 N N . GLY A 1 304 ? -39.185 -7.938 14.455 1.00 68.90 304 GLY A N 1
ATOM 1688 C CA . GLY A 1 304 ? -37.900 -7.271 14.397 1.00 70.28 304 GLY A CA 1
ATOM 1689 C C . GLY A 1 304 ? -38.053 -5.890 13.801 1.00 71.08 304 GLY A C 1
ATOM 1690 O O . GLY A 1 304 ? -37.605 -4.898 14.373 1.00 72.19 304 GLY A O 1
ATOM 1691 N N . ALA A 1 305 ? -38.695 -5.826 12.642 1.00 62.43 305 ALA A N 1
ATOM 1692 C CA . ALA A 1 305 ? -38.919 -4.557 11.978 1.00 62.26 305 ALA A CA 1
ATOM 1693 C C . ALA A 1 305 ? -39.658 -3.623 12.938 1.00 62.71 305 ALA A C 1
ATOM 1694 O O . ALA A 1 305 ? -39.223 -2.495 13.181 1.00 61.83 305 ALA A O 1
ATOM 1696 N N . ILE A 1 306 ? -40.770 -4.112 13.488 1.00 71.61 306 ILE A N 1
ATOM 1697 C CA . ILE A 1 306 ? -41.584 -3.346 14.428 1.00 71.35 306 ILE A CA 1
ATOM 1698 C C . ILE A 1 306 ? -40.752 -2.832 15.591 1.00 72.34 306 ILE A C 1
ATOM 1699 O O . ILE A 1 306 ? -41.062 -1.796 16.169 1.00 73.16 306 ILE A O 1
ATOM 1704 N N . ILE A 1 307 ? -39.703 -3.562 15.953 1.00 76.59 307 ILE A N 1
ATOM 1705 C CA . ILE A 1 307 ? -38.843 -3.113 17.036 1.00 76.51 307 ILE A CA 1
ATOM 1706 C C . ILE A 1 307 ? -37.907 -2.080 16.447 1.00 77.12 307 ILE A C 1
ATOM 1707 O O . ILE A 1 307 ? -37.728 -1.000 17.005 1.00 77.93 307 ILE A O 1
ATOM 1712 N N . LYS A 1 308 ? -37.326 -2.426 15.302 1.00 66.25 308 LYS A N 1
ATOM 1713 C CA . LYS A 1 308 ? -36.400 -1.552 14.588 1.00 66.70 308 LYS A CA 1
ATOM 1714 C C . LYS A 1 308 ? -36.951 -0.134 14.542 1.00 67.12 308 LYS A C 1
ATOM 1715 O O . LYS A 1 308 ? -36.356 0.788 15.100 1.00 66.77 308 LYS A O 1
ATOM 1721 N N . LEU A 1 309 ? -38.090 0.043 13.879 1.00 71.68 309 LEU A N 1
ATOM 1722 C CA . LEU A 1 309 ? -38.691 1.362 13.797 1.00 72.72 309 LEU A CA 1
ATOM 1723 C C . LEU A 1 309 ? -38.815 1.971 15.183 1.00 73.67 309 LEU A C 1
ATOM 1724 O O . LEU A 1 309 ? -38.260 3.034 15.442 1.00 73.98 309 LEU A O 1
ATOM 1729 N N . LEU A 1 310 ? -39.524 1.297 16.082 1.00 77.84 310 LEU A N 1
ATOM 1730 C CA . LEU A 1 310 ? -39.691 1.828 17.429 1.00 79.16 310 LEU A CA 1
ATOM 1731 C C . LEU A 1 310 ? -38.374 2.388 17.995 1.00 80.69 310 LEU A C 1
ATOM 1732 O O . LEU A 1 310 ? -38.358 3.451 18.617 1.00 80.44 310 LEU A O 1
ATOM 1737 N N . VAL A 1 311 ? -37.274 1.678 17.760 1.00 79.53 311 VAL A N 1
ATOM 1738 C CA . VAL A 1 311 ? -35.959 2.111 18.222 1.00 81.15 311 VAL A CA 1
ATOM 1739 C C . VAL A 1 311 ? -35.580 3.405 17.506 1.00 83.52 311 VAL A C 1
ATOM 1740 O O . VAL A 1 311 ? -34.894 4.260 18.068 1.00 83.83 311 VAL A O 1
ATOM 1744 N N . TYR A 1 312 ? -36.015 3.539 16.257 1.00 94.95 312 TYR A N 1
ATOM 1745 C CA . TYR A 1 312 ? -35.741 4.749 15.490 1.00 97.15 312 TYR A CA 1
ATOM 1746 C C . TYR A 1 312 ? -36.671 5.852 16.002 1.00 97.77 312 TYR A C 1
ATOM 1747 O O . TYR A 1 312 ? -36.216 6.944 16.357 1.00 97.71 312 TYR A O 1
ATOM 1756 N N . LYS A 1 313 ? -37.974 5.565 16.033 1.00 95.06 313 LYS A N 1
ATOM 1757 C CA . LYS A 1 313 ? -38.957 6.533 16.517 1.00 95.89 313 LYS A CA 1
ATOM 1758 C C . LYS A 1 313 ? -38.527 6.986 17.914 1.00 97.92 313 LYS A C 1
ATOM 1759 O O . LYS A 1 313 ? -39.079 7.942 18.479 1.00 97.42 313 LYS A O 1
ATOM 1765 N N . GLU A 1 314 ? -37.536 6.277 18.455 1.00 121.10 314 GLU A N 1
ATOM 1766 C CA . GLU A 1 314 ? -36.969 6.576 19.764 1.00 122.35 314 GLU A CA 1
ATOM 1767 C C . GLU A 1 314 ? -36.053 7.764 19.553 1.00 122.62 314 GLU A C 1
ATOM 1768 O O . GLU A 1 314 ? -36.406 8.898 19.882 1.00 123.32 314 GLU A O 1
ATOM 1774 N N . THR A 1 315 ? -34.876 7.495 18.997 1.00 87.94 315 THR A N 1
ATOM 1775 C CA . THR A 1 315 ? -33.912 8.552 18.721 1.00 88.25 315 THR A CA 1
ATOM 1776 C C . THR A 1 315 ? -34.639 9.698 18.021 1.00 88.30 315 THR A C 1
ATOM 1777 O O . THR A 1 315 ? -35.054 10.663 18.665 1.00 87.24 315 THR A O 1
ATOM 1781 N N . THR A 1 316 ? -34.799 9.583 16.707 1.00 103.39 316 THR A N 1
ATOM 1782 C CA . THR A 1 316 ? -35.494 10.607 15.942 1.00 104.73 316 THR A CA 1
ATOM 1783 C C . THR A 1 316 ? -36.798 10.938 16.661 1.00 105.03 316 THR A C 1
ATOM 1784 O O . THR A 1 316 ? -37.839 10.333 16.384 1.00 106.19 316 THR A O 1
ATOM 1788 N N . GLY A 1 317 ? -36.724 11.894 17.585 1.00 92.99 317 GLY A N 1
ATOM 1789 C CA . GLY A 1 317 ? -37.885 12.303 18.358 1.00 92.38 317 GLY A CA 1
ATOM 1790 C C . GLY A 1 317 ? -39.180 12.397 17.575 1.00 91.95 317 GLY A C 1
ATOM 1791 O O . GLY A 1 317 ? -40.263 12.234 18.141 1.00 91.91 317 GLY A O 1
ATOM 1792 N N . LYS A 1 318 ? -39.080 12.657 16.274 1.00 93.84 318 LYS A N 1
ATOM 1793 C CA . LYS A 1 318 ? -40.268 12.761 15.442 1.00 93.11 318 LYS A CA 1
ATOM 1794 C C . LYS A 1 318 ? -40.794 11.378 15.084 1.00 92.37 318 LYS A C 1
ATOM 1795 O O . LYS A 1 318 ? -40.233 10.357 15.477 1.00 92.25 318 LYS A O 1
ATOM 1801 N N . GLU A 1 319 ? -41.874 11.370 14.313 1.00 80.91 319 GLU A N 1
ATOM 1802 C CA . GLU A 1 319 ? -42.520 10.149 13.861 1.00 79.53 319 GLU A CA 1
ATOM 1803 C C . GLU A 1 319 ? -41.722 9.453 12.749 1.00 78.08 319 GLU A C 1
ATOM 1804 O O . GLU A 1 319 ? -40.545 9.754 12.511 1.00 76.49 319 GLU A O 1
ATOM 1810 N N . VAL A 1 320 ? -42.392 8.513 12.084 1.00 84.59 320 VAL A N 1
ATOM 1811 C CA . VAL A 1 320 ? -41.826 7.737 10.983 1.00 82.92 320 VAL A CA 1
ATOM 1812 C C . VAL A 1 320 ? -42.826 7.709 9.839 1.00 81.96 320 VAL A C 1
ATOM 1813 O O . VAL A 1 320 ? -43.916 7.156 9.984 1.00 81.11 320 VAL A O 1
ATOM 1817 N N . ASP A 1 321 ? -42.470 8.307 8.708 1.00 83.24 321 ASP A N 1
ATOM 1818 C CA . ASP A 1 321 ? -43.377 8.280 7.577 1.00 82.40 321 ASP A CA 1
ATOM 1819 C C . ASP A 1 321 ? -43.038 7.026 6.784 1.00 80.90 321 ASP A C 1
ATOM 1820 O O . ASP A 1 321 ? -42.017 6.380 7.042 1.00 80.24 321 ASP A O 1
ATOM 1825 N N . LEU A 1 322 ? -43.899 6.675 5.835 1.00 70.49 322 LEU A N 1
ATOM 1826 C CA . LEU A 1 322 ? -43.693 5.488 5.019 1.00 68.70 322 LEU A CA 1
ATOM 1827 C C . LEU A 1 322 ? -42.289 5.371 4.442 1.00 68.26 322 LEU A C 1
ATOM 1828 O O . LEU A 1 322 ? -41.549 4.451 4.790 1.00 68.26 322 LEU A O 1
ATOM 1833 N N . LYS A 1 323 ? -41.936 6.300 3.556 1.00 67.23 323 LYS A N 1
ATOM 1834 C CA . LYS A 1 323 ? -40.623 6.305 2.909 1.00 67.53 323 LYS A CA 1
ATOM 1835 C C . LYS A 1 323 ? -39.441 6.050 3.845 1.00 68.20 323 LYS A C 1
ATOM 1836 O O . LYS A 1 323 ? -38.485 5.360 3.483 1.00 67.29 323 LYS A O 1
ATOM 1842 N N . GLU A 1 324 ? -39.500 6.623 5.040 1.00 72.37 324 GLU A N 1
ATOM 1843 C CA . GLU A 1 324 ? -38.426 6.456 6.008 1.00 74.08 324 GLU A CA 1
ATOM 1844 C C . GLU A 1 324 ? -38.289 4.988 6.407 1.00 72.72 324 GLU A C 1
ATOM 1845 O O . GLU A 1 324 ? -37.208 4.400 6.301 1.00 71.05 324 GLU A O 1
ATOM 1851 N N . ALA A 1 325 ? -39.398 4.407 6.864 1.00 94.09 325 ALA A N 1
ATOM 1852 C CA . ALA A 1 325 ? -39.435 3.007 7.294 1.00 93.36 325 ALA A CA 1
ATOM 1853 C C . ALA A 1 325 ? -38.928 2.056 6.207 1.00 92.50 325 ALA A C 1
ATOM 1854 O O . ALA A 1 325 ? -38.257 1.066 6.505 1.00 92.67 325 ALA A O 1
ATOM 1856 N N . ILE A 1 326 ? -39.252 2.358 4.952 1.00 70.23 326 ILE A N 1
ATOM 1857 C CA . ILE A 1 326 ? -38.819 1.538 3.831 1.00 68.27 326 ILE A CA 1
ATOM 1858 C C . ILE A 1 326 ? -37.297 1.432 3.724 1.00 69.09 326 ILE A C 1
ATOM 1859 O O . ILE A 1 326 ? -36.779 0.372 3.395 1.00 69.45 326 ILE A O 1
ATOM 1864 N N . LEU A 1 327 ? -36.580 2.521 3.992 1.00 73.48 327 LEU A N 1
ATOM 1865 C CA . LEU A 1 327 ? -35.112 2.499 3.944 1.00 73.85 327 LEU A CA 1
ATOM 1866 C C . LEU A 1 327 ? -34.620 1.775 5.184 1.00 73.18 327 LEU A C 1
ATOM 1867 O O . LEU A 1 327 ? -33.732 0.935 5.112 1.00 72.86 327 LEU A O 1
ATOM 1872 N N . LEU A 1 328 ? -35.201 2.120 6.326 1.00 68.43 328 LEU A N 1
ATOM 1873 C CA . LEU A 1 328 ? -34.838 1.487 7.581 1.00 69.55 328 LEU A CA 1
ATOM 1874 C C . LEU A 1 328 ? -35.026 -0.034 7.480 1.00 70.91 328 LEU A C 1
ATOM 1875 O O . LEU A 1 328 ? -34.140 -0.801 7.853 1.00 70.94 328 LEU A O 1
ATOM 1880 N N . LEU A 1 329 ? -36.175 -0.459 6.957 1.00 86.87 329 LEU A N 1
ATOM 1881 C CA . LEU A 1 329 ? -36.494 -1.881 6.812 1.00 88.95 329 LEU A CA 1
ATOM 1882 C C . LEU A 1 329 ? -36.100 -2.459 5.451 1.00 91.33 329 LEU A C 1
ATOM 1883 O O . LEU A 1 329 ? -36.958 -2.948 4.707 1.00 92.21 329 LEU A O 1
ATOM 1888 N N . LYS A 1 330 ? -34.815 -2.418 5.116 1.00 107.00 330 LYS A N 1
ATOM 1889 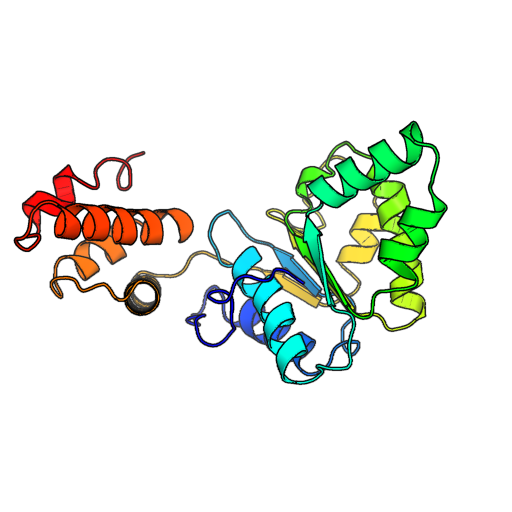C CA . LYS A 1 330 ? -34.382 -2.957 3.828 1.00 108.56 330 LYS A CA 1
ATOM 1890 C C . LYS A 1 330 ? -33.905 -4.388 3.945 1.00 108.33 330 LYS A C 1
ATOM 1891 O O . LYS A 1 330 ? -33.905 -5.132 2.966 1.00 108.89 330 LYS A O 1
ATOM 1897 N N . ASP A 1 331 ? -33.505 -4.779 5.145 1.00 85.37 331 ASP A N 1
ATOM 1898 C CA . ASP A 1 331 ? -33.026 -6.129 5.335 1.00 85.80 331 ASP A CA 1
ATOM 1899 C C . ASP A 1 331 ? -34.114 -7.087 5.778 1.00 85.41 331 ASP A C 1
ATOM 1900 O O . ASP A 1 331 ? -33.830 -8.224 6.155 1.00 85.53 331 ASP A O 1
ATOM 1905 N N . PHE A 1 332 ? -35.361 -6.627 5.717 1.00 88.78 332 PHE A N 1
ATOM 1906 C CA . PHE A 1 332 ? -36.497 -7.448 6.113 1.00 86.80 332 PHE A CA 1
ATOM 1907 C C . PHE A 1 332 ? -37.384 -7.750 4.917 1.00 87.01 332 PHE A C 1
ATOM 1908 O O . PHE A 1 332 ? -38.244 -8.625 4.978 1.00 87.72 332 PHE A O 1
ATOM 1916 N N . ILE A 1 333 ? -37.167 -7.033 3.826 1.00 86.37 333 ILE A N 1
ATOM 1917 C CA . ILE A 1 333 ? -37.970 -7.230 2.628 1.00 88.21 333 ILE A CA 1
ATOM 1918 C C . ILE A 1 333 ? -37.255 -8.093 1.589 1.00 89.43 333 ILE A C 1
ATOM 1919 O O . ILE A 1 333 ? -37.890 -8.801 0.798 1.00 90.24 333 ILE A O 1
ATOM 1924 N N . LYS A 1 334 ? -35.930 -8.022 1.595 1.00 86.19 334 LYS A N 1
ATOM 1925 C CA . LYS A 1 334 ? -35.110 -8.789 0.675 1.00 86.47 334 LYS A CA 1
ATOM 1926 C C . LYS A 1 334 ? -33.789 -9.096 1.355 1.00 88.22 334 LYS A C 1
ATOM 1927 O O . LYS A 1 334 ? -32.737 -8.611 0.925 1.00 88.09 334 LYS A O 1
ATOM 1933 N N . PRO A 1 335 ? -33.828 -9.886 2.449 1.00 128.18 335 PRO A N 1
ATOM 1934 C CA . PRO A 1 335 ? -32.619 -10.264 3.197 1.00 128.71 335 PRO A CA 1
ATOM 1935 C C . PRO A 1 335 ? -31.863 -11.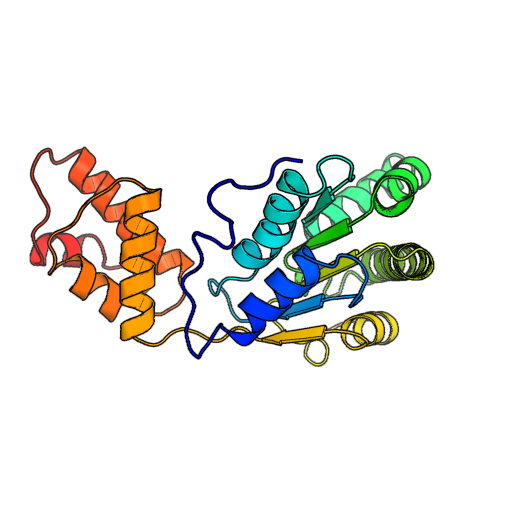433 2.531 1.00 129.28 335 PRO A C 1
ATOM 1936 O O . PRO A 1 335 ? -30.880 -11.165 1.796 1.00 129.16 335 PRO A O 1
#

Radius of gyration: 19.78 Å; Cα contacts (8 Å, |Δi|>4): 395; chains: 1; bounding box: 38×58×42 Å

Secondary structure (DSSP, 8-state):
----TT-SGGG----TTTHHHHHHHHHHHHSTTSS--EEEE-SSSSSHHHHHHHHHHHHHHH--SS-EEEEEHHHHHHHHHHIIIII-HHHHHIIIIIT-SEEEEE-GGGGSS-HHHHHHHHHHHHHHHTTT-EEEEEESS-GGG-SS--HHHHHHHHSSB--B--PPPHHHHHHHHHHHHHHHT----TTHHHHHHHH--S-HHHHHHHHHHHHHHHHHSSS---HHHHHHHTSTTT--

InterPro domains:
  IPR001957 Chromosomal replication control, initiator DnaA [MF_00377] (3-434)
  IPR001957 Chromosomal replication control, initiator DnaA [TIGR00362] (3-431)
  IPR003593 AAA+ ATPase domain [SM00382] (129-260)
  IPR010921 Trp repressor/replication initiator [G3DSA:1.10.1750.10] (335-435)
  IPR010921 Trp repressor/replication initiator [SSF48295] (341-433)
  IPR013159 Chromosomal replication initiator, DnaA C-terminal [PF08299] (344-411)
  IPR013159 Chromosomal replication initiator, DnaA C-terminal [SM00760] (343-411)
  IPR013159 Chromosomal replication initiator, DnaA C-terminal [cd06571] (344-401)
  IPR013317 Chromosomal replication initiator protein DnaA, ATPAse domain [PF00308] (98-258)
  IPR018312 Chromosomal replication control, initiator DnaA, conserved site [PS01008] (393-411)
  IPR020591 Chromosomal replication control, initiator DnaA-like [PR00051] (130-150)
  IPR020591 Chromosomal replication control, initiator DnaA-like [PR00051] (162-176)
  IPR020591 Chromosomal replication control, initiator DnaA-like [PR00051] (195-209)
  IPR020591 Chromosomal replication control, initiator DnaA-like [PR00051] (229-256)
  IPR020591 Chromosomal replication control, initiator DnaA-like [PR00051] (392-411)
  IPR024633 DnaA N-terminal domain [PF11638] (3-60)
  IPR027417 P-loop containing nucleoside triphosphate hydrolase [G3DSA:3.40.50.300] (96-263)
  IPR027417 P-loop containing nucleoside triphosphate hydrolase [SSF52540] (97-307)
  IPR038454 DnaA, N-terminal domain superfamily [G3DSA:3.30.300.180] (2-74)

Nearest PDB structures (foldseek):
  2z4r-assembly2_B  TM=1.003E+00  e=1.414E-43  Thermotoga maritima
  8bv3-assembly1_B  TM=9.566E-01  e=9.835E-29  Bacillus subtilis
  8btg-assembly1_E  TM=9.496E-01  e=4.736E-27  Bacillus subtilis
  8btg-assembly1_B  TM=9.434E-01  e=3.758E-27  Bacillus subtilis
  8btg-assembly1_A  TM=9.449E-01  e=3.013E-26  Bacillus subtilis